Protein AF-A0A9X3PTH2-F1 (afdb_monomer_lite)

Sequence (301 aa):
MRTPKAHHDSVPPKLWERPFHEARDLLARKTQADNRRHARMRAVFLEQLLQDKETVRLDRVYRKWALQTGLFPLVQAVARAGNTCAQLIGLADRSQLFAKPNEVKAQIIASNKSVTAEQLNRVFADIERGARQLTARIEKSANKILRKATTFVRQGLRLDWPWLAVEVADLFFATLKSDAFGIELEALIHVQDYETPAPSVTLDSRPVPGETVLQARTRVQQEYERAMQTLNRAAPPLPLGRSPRKNPERDADWVRWFYRHRIQGISTYQLAKEAGTSRQAVKYGLHQAECLLSLLAVSFK

Structure (mmCIF, N/CA/C/O backbone):
data_AF-A0A9X3PTH2-F1
#
_entry.id   AF-A0A9X3PTH2-F1
#
loop_
_atom_site.group_PDB
_atom_site.id
_atom_site.type_symbol
_atom_site.label_atom_id
_atom_site.label_alt_id
_atom_site.label_comp_id
_atom_site.label_asym_id
_atom_site.label_entity_id
_atom_site.label_seq_id
_atom_site.pdbx_PDB_ins_code
_atom_site.Cartn_x
_atom_site.Cartn_y
_atom_site.Cartn_z
_atom_site.occupancy
_atom_site.B_iso_or_equiv
_atom_site.auth_seq_id
_atom_site.auth_comp_id
_atom_site.auth_asym_id
_atom_site.auth_atom_id
_atom_site.pdbx_PDB_model_num
ATOM 1 N N . MET A 1 1 ? -42.160 16.527 -13.054 1.00 33.34 1 MET A N 1
ATOM 2 C CA . MET A 1 1 ? -41.390 15.406 -12.473 1.00 33.34 1 MET A CA 1
ATOM 3 C C . MET A 1 1 ? -40.120 15.225 -13.291 1.00 33.34 1 MET A C 1
ATOM 5 O O . MET A 1 1 ? -40.209 14.812 -14.437 1.00 33.34 1 MET A O 1
ATOM 9 N N . ARG A 1 2 ? -38.964 15.644 -12.763 1.00 26.20 2 ARG A N 1
ATOM 10 C CA . ARG A 1 2 ? -37.649 15.396 -13.375 1.00 26.20 2 ARG A CA 1
ATOM 11 C C . ARG A 1 2 ? -37.024 14.217 -12.638 1.00 26.20 2 ARG A C 1
ATOM 13 O O . ARG A 1 2 ? -36.890 14.272 -11.421 1.00 26.20 2 ARG A O 1
ATOM 20 N N . THR A 1 3 ? -36.698 13.161 -13.370 1.00 24.02 3 THR A N 1
ATOM 21 C CA . THR A 1 3 ? -35.909 12.030 -12.878 1.00 24.02 3 THR A CA 1
ATOM 22 C C . THR A 1 3 ? -34.537 12.519 -12.389 1.00 24.02 3 THR A C 1
ATOM 24 O O . THR A 1 3 ? -33.943 13.388 -13.038 1.00 24.02 3 THR A O 1
ATOM 27 N N . PRO A 1 4 ? -34.007 12.001 -11.265 1.00 27.02 4 PRO A N 1
ATOM 28 C CA . PRO A 1 4 ? -32.650 12.317 -10.842 1.00 27.02 4 PRO A CA 1
ATOM 29 C C . PRO A 1 4 ? -31.662 11.685 -11.827 1.00 27.02 4 PRO A C 1
ATOM 31 O O . PRO A 1 4 ? -31.763 10.499 -12.141 1.00 27.02 4 PRO A O 1
ATOM 34 N N . LYS A 1 5 ? -30.709 12.483 -12.320 1.00 27.48 5 LYS A N 1
ATOM 35 C CA . LYS A 1 5 ? -29.542 11.973 -13.044 1.00 27.48 5 LYS A CA 1
ATOM 36 C C . LYS A 1 5 ? -28.732 11.102 -12.088 1.00 27.48 5 LYS A C 1
ATOM 38 O O . LYS A 1 5 ? -28.388 11.557 -11.000 1.00 27.48 5 LYS A O 1
ATOM 43 N N . ALA A 1 6 ? -28.441 9.877 -12.517 1.00 27.61 6 ALA A N 1
ATOM 44 C CA . ALA A 1 6 ? -27.491 8.996 -11.860 1.00 27.61 6 ALA A CA 1
ATOM 45 C C . ALA A 1 6 ? -26.182 9.759 -11.614 1.00 27.61 6 ALA A C 1
ATOM 47 O O . ALA A 1 6 ? -25.633 10.377 -12.532 1.00 27.61 6 ALA A O 1
ATOM 48 N N . HIS A 1 7 ? -25.721 9.749 -10.365 1.00 27.94 7 HIS A N 1
ATOM 49 C CA . HIS A 1 7 ? -24.368 10.161 -10.036 1.00 27.94 7 HIS A CA 1
ATOM 50 C C . HIS A 1 7 ? -23.419 9.287 -10.853 1.00 27.94 7 HIS A C 1
ATOM 52 O O . HIS A 1 7 ? -23.493 8.064 -10.795 1.00 27.94 7 HIS A O 1
ATOM 58 N N . HIS A 1 8 ? -22.585 9.928 -11.670 1.00 28.94 8 HIS A N 1
ATOM 59 C CA . HIS A 1 8 ? -21.465 9.265 -12.310 1.00 28.94 8 HIS A CA 1
ATOM 60 C C . HIS A 1 8 ? -20.622 8.602 -11.221 1.00 28.94 8 HIS A C 1
ATOM 62 O O . HIS A 1 8 ? -20.051 9.300 -10.384 1.00 28.94 8 HIS A O 1
ATOM 68 N N . ASP A 1 9 ? -20.534 7.275 -11.274 1.00 30.41 9 ASP A N 1
ATOM 69 C CA . ASP A 1 9 ? -19.452 6.508 -10.674 1.00 30.41 9 ASP A CA 1
ATOM 70 C C . ASP A 1 9 ? -18.138 7.035 -11.264 1.00 30.41 9 ASP A C 1
ATOM 72 O O . ASP A 1 9 ? -17.712 6.657 -12.360 1.00 30.41 9 ASP A O 1
ATOM 76 N N . SER A 1 10 ? -17.522 8.002 -10.586 1.00 31.73 10 SER A N 1
ATOM 77 C CA . SER A 1 10 ? -16.177 8.440 -10.918 1.00 31.73 10 SER A CA 1
ATOM 78 C C . SER A 1 10 ? -15.243 7.282 -10.601 1.00 31.73 10 SER A C 1
ATOM 80 O O . SER A 1 10 ? -14.978 6.998 -9.433 1.00 31.73 10 SER A O 1
ATOM 82 N N . VAL A 1 11 ? -14.763 6.604 -11.646 1.00 32.81 11 VAL A N 1
ATOM 83 C CA . VAL A 1 11 ? -13.635 5.675 -11.551 1.00 32.81 11 VAL A CA 1
ATOM 84 C C . VAL A 1 11 ? -12.535 6.393 -10.761 1.00 32.81 11 VAL A C 1
ATOM 86 O O . VAL A 1 11 ? -12.164 7.503 -11.159 1.00 32.81 11 VAL A O 1
ATOM 89 N N . PRO A 1 12 ? -12.039 5.827 -9.644 1.00 38.66 12 PRO A N 1
ATOM 90 C CA . PRO A 1 12 ? -10.969 6.455 -8.887 1.00 38.66 12 PRO A CA 1
ATOM 91 C C . PRO A 1 12 ? -9.807 6.761 -9.840 1.00 38.66 12 PRO A C 1
ATOM 93 O O . PRO A 1 12 ? -9.476 5.898 -10.664 1.00 38.66 12 PRO A O 1
ATOM 96 N N . PRO A 1 13 ? -9.187 7.954 -9.769 1.00 37.94 13 PRO A N 1
ATOM 97 C CA . PRO A 1 13 ? -8.031 8.253 -10.599 1.00 37.94 13 PRO A CA 1
ATOM 98 C C . PRO A 1 13 ? -6.984 7.163 -10.395 1.00 37.94 13 PRO A C 1
ATOM 100 O O . PRO A 1 13 ? -6.759 6.686 -9.272 1.00 37.94 13 PRO A O 1
ATOM 103 N N . LYS A 1 14 ? -6.370 6.742 -11.499 1.00 43.72 14 LYS A N 1
ATOM 104 C CA . LYS A 1 14 ? -5.368 5.679 -11.473 1.00 43.72 14 LYS A CA 1
ATOM 105 C C . LYS A 1 14 ? -4.244 6.090 -10.521 1.00 43.72 14 LYS A C 1
ATOM 107 O O . LYS A 1 14 ? -3.906 7.267 -10.428 1.00 43.72 14 LYS A O 1
ATOM 112 N N . LEU A 1 15 ? -3.629 5.139 -9.816 1.00 39.41 15 LEU A N 1
ATOM 113 C CA . LEU A 1 15 ? -2.621 5.449 -8.785 1.00 39.41 15 LEU A CA 1
ATOM 114 C C . LEU A 1 15 ? -1.458 6.323 -9.297 1.00 39.41 15 LEU A C 1
ATOM 116 O O . LEU A 1 15 ? -0.876 7.078 -8.526 1.00 39.41 15 LEU A O 1
ATOM 120 N N . TRP A 1 16 ? -1.150 6.270 -10.596 1.00 42.62 16 TRP A N 1
ATOM 121 C CA . TRP A 1 16 ? -0.117 7.084 -11.250 1.00 42.62 16 TRP A CA 1
ATOM 122 C C . TRP A 1 16 ? -0.549 8.508 -11.647 1.00 42.62 16 TRP A C 1
ATOM 124 O O . TRP A 1 16 ? 0.271 9.253 -12.181 1.00 42.62 16 TRP A O 1
ATOM 134 N N . GLU A 1 17 ? -1.811 8.882 -11.427 1.00 38.25 17 GLU A N 1
ATOM 135 C CA . GLU A 1 17 ? -2.371 10.223 -11.673 1.00 38.25 17 GLU A CA 1
ATOM 136 C C . GLU A 1 17 ? -2.399 11.085 -10.395 1.00 38.25 17 GLU A C 1
ATOM 138 O O . GLU A 1 17 ? -2.766 12.258 -10.446 1.00 38.25 17 GLU A O 1
ATOM 143 N N . ARG A 1 18 ? -1.998 10.525 -9.244 1.00 41.75 18 ARG A N 1
ATOM 144 C CA . ARG A 1 18 ? -1.979 11.217 -7.947 1.00 41.75 18 ARG A CA 1
ATOM 145 C C . ARG A 1 18 ? -0.783 12.179 -7.836 1.00 41.75 18 ARG A C 1
ATOM 147 O O . ARG A 1 18 ? 0.287 11.869 -8.367 1.00 41.75 18 ARG A O 1
ATOM 154 N N . PRO A 1 19 ? -0.940 13.340 -7.165 1.00 35.22 19 PRO A N 1
ATOM 155 C CA . PRO A 1 19 ? 0.124 14.331 -7.035 1.00 35.22 19 PRO A CA 1
ATOM 156 C C . PRO A 1 19 ? 1.343 13.733 -6.324 1.00 35.22 19 PRO A C 1
ATOM 158 O O . PRO A 1 19 ? 1.249 13.187 -5.228 1.00 35.22 19 PRO A O 1
ATOM 161 N N . PHE A 1 20 ? 2.487 13.827 -6.995 1.00 42.66 20 PHE A N 1
ATOM 162 C CA . PHE A 1 20 ? 3.792 13.406 -6.505 1.00 42.66 20 PHE A CA 1
ATOM 163 C C . PHE A 1 20 ? 4.433 14.580 -5.756 1.00 42.66 20 PHE A C 1
ATOM 165 O O . PHE A 1 20 ? 4.524 15.678 -6.307 1.00 42.66 20 PHE A O 1
ATOM 172 N N . HIS A 1 21 ? 4.870 14.366 -4.515 1.00 39.50 21 HIS A N 1
ATOM 173 C CA . HIS A 1 21 ? 5.687 15.349 -3.809 1.00 39.50 21 HIS A CA 1
ATOM 174 C C . HIS A 1 21 ? 7.121 15.256 -4.344 1.00 39.50 21 HIS A C 1
ATOM 176 O O . HIS 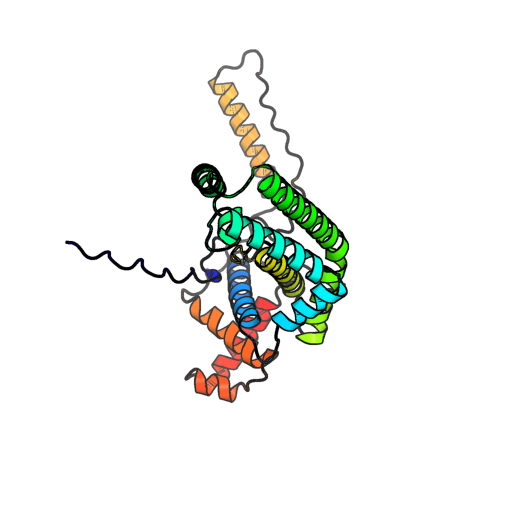A 1 21 ? 7.797 14.256 -4.161 1.00 39.50 21 HIS A O 1
ATOM 182 N N . GLU A 1 22 ? 7.566 16.292 -5.059 1.00 40.16 22 GLU A N 1
ATOM 183 C CA . GLU A 1 22 ? 8.893 16.373 -5.701 1.00 40.16 22 GLU A CA 1
ATOM 184 C C . GLU A 1 22 ? 10.045 16.661 -4.714 1.00 40.16 22 GLU A C 1
ATOM 186 O O . GLU A 1 22 ? 11.111 17.143 -5.108 1.00 40.16 22 GLU A O 1
ATOM 191 N N . ALA A 1 23 ? 9.833 16.439 -3.418 1.00 37.97 23 ALA A N 1
ATOM 192 C CA . ALA A 1 23 ? 10.526 17.154 -2.358 1.00 37.97 23 ALA A CA 1
ATOM 193 C C . ALA A 1 23 ? 11.722 16.398 -1.759 1.00 37.97 23 ALA A C 1
ATOM 195 O O . ALA A 1 23 ? 11.813 16.239 -0.554 1.00 37.97 23 ALA A O 1
ATOM 196 N N . ARG A 1 24 ? 12.746 16.163 -2.591 1.00 44.53 24 ARG A N 1
ATOM 197 C CA . ARG A 1 24 ? 14.115 15.741 -2.204 1.00 44.53 24 ARG A CA 1
ATOM 198 C C . ARG A 1 24 ? 14.272 14.260 -1.844 1.00 44.53 24 ARG A C 1
ATOM 200 O O . ARG A 1 24 ? 14.622 13.872 -0.732 1.00 44.53 24 ARG A O 1
ATOM 207 N N . ASP A 1 25 ? 14.280 13.469 -2.907 1.00 39.75 25 ASP A N 1
ATOM 208 C CA . ASP A 1 25 ? 14.683 12.072 -2.874 1.00 39.75 25 ASP A CA 1
ATOM 209 C C . ASP A 1 25 ? 16.202 11.878 -2.976 1.00 39.75 25 ASP A C 1
ATOM 211 O O . ASP A 1 25 ? 16.813 12.039 -4.040 1.00 39.75 25 ASP A O 1
ATOM 215 N N . LEU A 1 26 ? 16.812 11.360 -1.912 1.00 39.03 26 LEU A N 1
ATOM 216 C CA . LEU A 1 26 ? 17.922 10.427 -2.087 1.00 39.03 26 LEU A CA 1
ATOM 217 C C . LEU A 1 26 ? 17.360 9.176 -2.790 1.00 39.03 26 LEU A C 1
ATOM 219 O O . LEU A 1 26 ? 16.916 8.290 -2.081 1.00 39.03 26 LEU A O 1
ATOM 223 N N . LEU A 1 27 ? 17.359 9.091 -4.137 1.00 50.19 27 LEU A N 1
ATOM 224 C CA . LEU A 1 27 ? 17.168 7.853 -4.935 1.00 50.19 27 LEU A CA 1
ATOM 225 C C . LEU A 1 27 ? 17.907 7.870 -6.311 1.00 50.19 27 LEU A C 1
ATOM 227 O O . LEU A 1 27 ? 17.609 8.646 -7.214 1.00 50.19 27 LEU A O 1
ATOM 231 N N . ALA A 1 28 ? 18.852 6.925 -6.447 1.00 51.72 28 ALA A N 1
ATOM 232 C CA . ALA A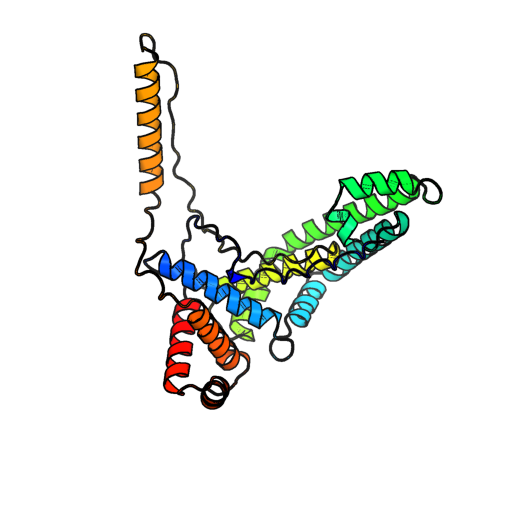 1 28 ? 19.341 6.118 -7.588 1.00 51.72 28 ALA A CA 1
ATOM 233 C C . ALA A 1 28 ? 19.800 6.656 -8.974 1.00 51.72 28 ALA A C 1
ATOM 235 O O . ALA A 1 28 ? 20.618 5.970 -9.596 1.00 51.72 28 ALA A O 1
ATOM 236 N N . ARG A 1 29 ? 19.339 7.787 -9.534 1.00 52.62 29 ARG A N 1
ATOM 237 C CA . ARG A 1 29 ? 19.856 8.283 -10.844 1.00 52.62 29 ARG A CA 1
ATOM 238 C C . ARG A 1 29 ? 20.030 9.798 -10.912 1.00 52.62 29 ARG A C 1
ATOM 240 O O . ARG A 1 29 ? 19.504 10.553 -10.111 1.00 52.62 29 ARG A O 1
ATOM 247 N N . LYS A 1 30 ? 20.802 10.239 -11.916 1.00 59.06 30 LYS A N 1
ATOM 248 C CA . LYS A 1 30 ? 21.265 11.624 -12.093 1.00 59.06 30 LYS A CA 1
ATOM 249 C C . LYS A 1 30 ? 20.160 12.633 -12.456 1.00 59.06 30 LYS A C 1
ATOM 251 O O . LYS A 1 30 ? 20.513 13.795 -12.576 1.00 59.06 30 LYS A O 1
ATOM 256 N N . THR A 1 31 ? 18.893 12.252 -12.703 1.00 64.75 31 THR A N 1
ATOM 257 C CA . THR A 1 31 ? 17.888 13.179 -13.279 1.00 64.75 31 THR A CA 1
ATOM 258 C C . THR A 1 31 ? 16.473 13.074 -12.703 1.00 64.75 31 THR A C 1
ATOM 260 O O . THR A 1 31 ? 16.021 11.988 -12.349 1.00 64.75 31 THR A O 1
ATOM 263 N N . GLN A 1 32 ? 15.732 14.191 -12.697 1.00 66.81 32 GLN A N 1
ATOM 264 C CA . GLN A 1 32 ? 14.331 14.242 -12.238 1.00 66.81 32 GLN A CA 1
ATOM 265 C C . GLN A 1 32 ? 13.393 13.357 -13.078 1.00 66.81 32 GLN A C 1
ATOM 267 O O . GLN A 1 32 ? 12.472 12.730 -12.552 1.00 66.81 32 GLN A O 1
ATOM 272 N N . ALA A 1 33 ? 13.624 13.283 -14.394 1.00 71.12 33 ALA A N 1
ATOM 273 C CA . ALA A 1 33 ? 12.824 12.463 -15.301 1.00 71.12 33 ALA A CA 1
ATOM 274 C C . ALA A 1 33 ? 12.868 10.965 -14.954 1.00 71.12 33 ALA A C 1
ATOM 276 O O . ALA A 1 33 ? 11.833 10.297 -15.030 1.00 71.12 33 ALA A O 1
ATOM 277 N N . ASP A 1 34 ? 14.033 10.445 -14.555 1.00 69.94 34 ASP A N 1
ATOM 278 C CA . ASP A 1 34 ? 14.186 9.044 -14.152 1.00 69.94 34 ASP A CA 1
ATOM 279 C C . ASP A 1 34 ? 13.441 8.758 -12.842 1.00 69.94 34 ASP A C 1
ATOM 281 O O . ASP A 1 34 ? 12.739 7.751 -12.757 1.00 69.94 34 ASP A O 1
ATOM 285 N N . ASN A 1 35 ? 13.495 9.675 -11.872 1.00 70.12 35 ASN A N 1
ATOM 286 C CA . ASN A 1 35 ? 12.785 9.532 -10.596 1.00 70.12 35 ASN A CA 1
ATOM 287 C C . ASN A 1 35 ? 11.265 9.540 -10.792 1.00 70.12 35 ASN A C 1
ATOM 289 O O . ASN A 1 35 ? 10.569 8.654 -10.298 1.00 70.12 35 ASN A O 1
ATOM 293 N N . ARG A 1 36 ? 10.742 10.458 -11.619 1.00 73.00 36 ARG A N 1
ATOM 294 C CA . ARG A 1 36 ? 9.312 10.470 -11.975 1.00 73.00 36 ARG A CA 1
ATOM 295 C C . ARG A 1 36 ? 8.883 9.180 -12.685 1.00 73.00 36 ARG A C 1
ATOM 297 O O . ARG A 1 36 ? 7.774 8.697 -12.466 1.00 73.00 36 ARG A O 1
ATOM 304 N N . ARG A 1 37 ? 9.730 8.611 -13.556 1.00 76.19 37 ARG A N 1
ATOM 305 C CA . ARG A 1 37 ? 9.446 7.316 -14.208 1.00 76.19 37 ARG A CA 1
ATOM 306 C C . ARG A 1 37 ? 9.461 6.174 -13.201 1.00 76.19 37 ARG A C 1
ATOM 308 O O . ARG A 1 37 ? 8.525 5.385 -13.197 1.00 76.19 37 ARG A O 1
ATOM 315 N N . HIS A 1 38 ? 10.462 6.126 -12.329 1.00 78.00 38 HIS A N 1
ATOM 316 C CA . HIS A 1 38 ? 10.553 5.138 -11.260 1.00 78.00 38 HIS A CA 1
ATOM 317 C C . HIS A 1 38 ? 9.311 5.153 -10.363 1.00 78.00 38 HIS A C 1
ATOM 319 O O . HIS A 1 38 ? 8.692 4.109 -10.183 1.00 78.00 38 HIS A O 1
ATOM 325 N N . ALA A 1 39 ? 8.884 6.325 -9.882 1.00 75.00 39 ALA A N 1
ATOM 326 C CA . ALA A 1 39 ? 7.691 6.467 -9.046 1.00 75.00 39 ALA A CA 1
ATOM 327 C C . ALA A 1 39 ? 6.422 5.946 -9.745 1.00 75.00 39 ALA A C 1
ATOM 329 O O . ALA A 1 39 ? 5.681 5.139 -9.181 1.00 75.00 39 ALA A O 1
ATOM 330 N N . ARG A 1 40 ? 6.202 6.316 -11.015 1.00 77.12 40 ARG A N 1
ATOM 331 C CA . ARG A 1 40 ? 5.076 5.780 -11.802 1.00 77.12 40 ARG A CA 1
ATOM 332 C C . ARG A 1 40 ? 5.159 4.268 -11.983 1.00 77.12 40 ARG A C 1
ATOM 334 O O . ARG A 1 40 ? 4.150 3.580 -11.890 1.00 77.12 40 ARG A O 1
ATOM 341 N N . MET A 1 41 ? 6.347 3.734 -12.238 1.00 84.56 41 MET A N 1
ATOM 342 C CA . MET A 1 41 ? 6.528 2.295 -12.419 1.00 84.56 41 MET A CA 1
ATOM 343 C C . MET A 1 41 ? 6.312 1.527 -11.111 1.00 84.56 41 MET A C 1
ATOM 345 O O . MET A 1 41 ? 5.696 0.463 -11.141 1.00 84.56 41 MET A O 1
ATOM 349 N N . ARG A 1 42 ? 6.732 2.082 -9.964 1.00 85.31 42 ARG A N 1
ATOM 350 C CA . ARG A 1 42 ? 6.397 1.562 -8.628 1.00 85.31 42 ARG A CA 1
ATOM 351 C C . ARG A 1 42 ? 4.889 1.493 -8.432 1.00 85.31 42 ARG A C 1
ATOM 353 O O . ARG A 1 42 ? 4.398 0.455 -8.003 1.00 85.31 42 ARG A O 1
ATOM 360 N N . ALA A 1 43 ? 4.164 2.543 -8.827 1.00 80.94 43 ALA A N 1
ATOM 361 C CA . ALA A 1 43 ? 2.704 2.580 -8.764 1.00 80.94 43 ALA A CA 1
ATOM 362 C C . ALA A 1 43 ? 2.057 1.409 -9.499 1.00 80.94 43 ALA A C 1
ATOM 364 O O . ALA A 1 43 ? 1.257 0.673 -8.927 1.00 80.94 43 ALA A O 1
ATOM 365 N N . VAL A 1 44 ? 2.452 1.211 -10.757 1.00 87.19 44 VAL A N 1
ATOM 366 C CA . VAL A 1 44 ? 1.925 0.125 -11.589 1.00 87.19 44 VAL A CA 1
ATOM 367 C C . VAL A 1 44 ? 2.313 -1.237 -11.009 1.00 87.19 44 VAL A C 1
ATOM 369 O O . VAL A 1 44 ? 1.502 -2.156 -11.007 1.00 87.19 44 VAL A O 1
ATOM 372 N N . PHE A 1 45 ? 3.527 -1.384 -10.469 1.00 91.75 45 PHE A N 1
ATOM 373 C CA . PHE A 1 45 ? 3.958 -2.640 -9.854 1.00 91.75 45 PHE A CA 1
ATOM 374 C C . PHE A 1 45 ? 3.125 -2.975 -8.608 1.00 91.75 45 PHE A C 1
ATOM 376 O O . PHE A 1 45 ? 2.681 -4.112 -8.453 1.00 91.75 45 PHE A O 1
ATOM 383 N N . LEU A 1 46 ? 2.894 -1.993 -7.732 1.00 88.19 46 LEU A N 1
ATOM 384 C CA . LEU A 1 46 ? 2.077 -2.154 -6.528 1.00 88.19 46 LEU A CA 1
ATOM 385 C C . LEU A 1 46 ? 0.617 -2.453 -6.870 1.00 88.19 46 LEU A C 1
ATOM 387 O O . LEU A 1 46 ? 0.009 -3.301 -6.223 1.00 88.19 46 LEU A O 1
ATOM 391 N N . GLU A 1 47 ? 0.072 -1.821 -7.910 1.00 87.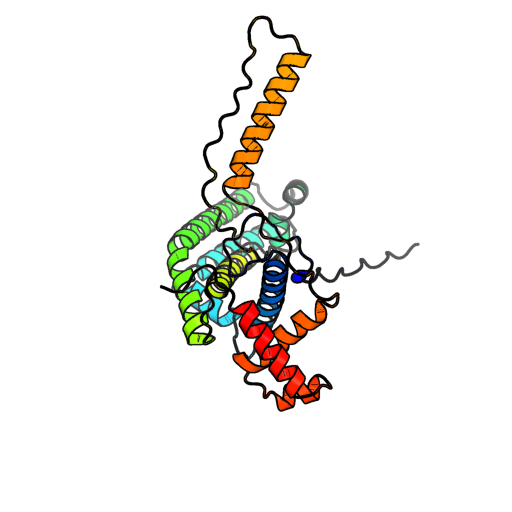81 47 GLU A N 1
ATOM 392 C CA . GLU A 1 47 ? -1.266 -2.136 -8.412 1.00 87.81 47 GLU A CA 1
ATOM 393 C C . GLU A 1 47 ? -1.373 -3.616 -8.810 1.00 87.81 47 GLU A C 1
ATOM 395 O O . GLU A 1 47 ? -2.276 -4.311 -8.341 1.00 87.81 47 GLU A O 1
ATOM 400 N N . GLN A 1 48 ? -0.421 -4.126 -9.603 1.00 91.31 48 GLN A N 1
ATOM 401 C CA . GLN A 1 48 ? -0.388 -5.547 -9.966 1.00 91.31 48 GLN A CA 1
ATOM 402 C C . GLN A 1 48 ? -0.264 -6.441 -8.725 1.00 91.31 48 GLN A C 1
ATOM 404 O O . GLN A 1 48 ? -0.989 -7.425 -8.598 1.00 91.31 48 GLN A O 1
ATOM 409 N N . LEU A 1 49 ? 0.598 -6.070 -7.773 1.00 91.44 49 LEU A N 1
ATOM 410 C CA . LEU A 1 49 ? 0.792 -6.809 -6.525 1.00 91.44 49 LEU A CA 1
ATOM 411 C C . LEU A 1 49 ? -0.482 -6.905 -5.675 1.00 91.44 49 LEU A C 1
ATOM 413 O O . LEU A 1 49 ? -0.757 -7.954 -5.095 1.00 91.44 49 LEU A O 1
ATOM 417 N N . LEU A 1 50 ? -1.255 -5.822 -5.598 1.00 86.50 50 LEU A N 1
ATOM 418 C CA . LEU A 1 50 ? -2.507 -5.753 -4.841 1.00 86.50 50 LEU A CA 1
ATOM 419 C C . LEU A 1 50 ? -3.641 -6.541 -5.514 1.00 86.50 50 LEU A C 1
ATOM 421 O O . LEU A 1 50 ? -4.491 -7.128 -4.826 1.00 86.50 50 LEU A O 1
ATOM 425 N N . GLN A 1 51 ? -3.651 -6.558 -6.847 1.00 86.56 51 GLN A N 1
ATOM 426 C CA . GLN A 1 51 ? -4.635 -7.270 -7.662 1.00 86.56 51 GLN A CA 1
ATOM 427 C C . GLN A 1 51 ? -4.331 -8.771 -7.788 1.00 86.56 51 GLN A C 1
ATOM 429 O O . GLN A 1 51 ? -5.251 -9.546 -8.041 1.00 86.56 51 GLN A O 1
ATOM 434 N N . ASP A 1 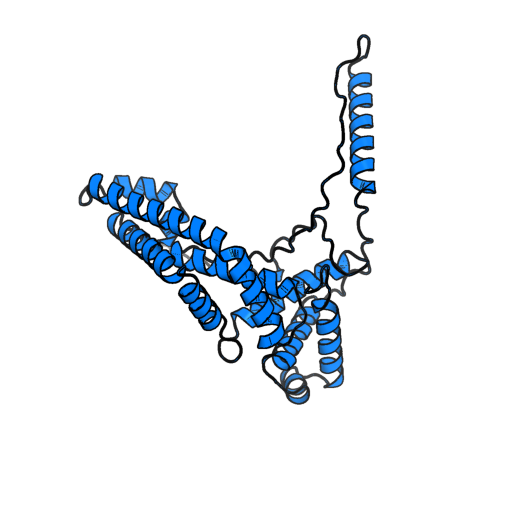52 ? -3.089 -9.211 -7.562 1.00 88.25 52 ASP A N 1
ATOM 435 C CA . ASP A 1 52 ? -2.709 -10.622 -7.671 1.00 88.25 52 ASP A CA 1
ATOM 436 C C . ASP A 1 52 ? -3.255 -11.472 -6.504 1.00 88.25 52 ASP A C 1
ATOM 438 O O . ASP A 1 52 ? -2.672 -11.577 -5.414 1.00 88.25 52 ASP A O 1
ATOM 442 N N . LYS A 1 53 ? -4.409 -12.104 -6.754 1.00 86.06 53 LYS A N 1
ATOM 443 C CA . LYS A 1 53 ? -5.108 -12.992 -5.810 1.00 86.06 53 LYS A CA 1
ATOM 444 C C . LYS A 1 53 ? -4.719 -14.467 -5.917 1.00 86.06 53 LYS A C 1
ATOM 446 O O . LYS A 1 53 ? -5.149 -15.250 -5.068 1.00 86.06 53 LYS A O 1
ATOM 451 N N . GLU A 1 54 ? -3.893 -14.833 -6.893 1.00 85.88 54 GLU A N 1
ATOM 452 C CA . GLU A 1 54 ? -3.566 -16.230 -7.194 1.00 85.88 54 GLU A CA 1
ATOM 453 C C . GLU A 1 54 ? -2.134 -16.573 -6.784 1.00 85.88 54 GLU A C 1
ATOM 455 O O . GLU A 1 54 ? -1.907 -17.511 -6.019 1.00 85.88 54 GLU A O 1
ATOM 460 N N . THR A 1 55 ? -1.170 -15.767 -7.223 1.00 86.38 55 THR A N 1
ATOM 461 C CA . THR A 1 55 ? 0.263 -16.024 -7.059 1.00 86.38 55 THR A CA 1
ATOM 462 C C . THR A 1 55 ? 0.766 -15.509 -5.719 1.00 86.38 55 THR A C 1
ATOM 464 O O . THR A 1 55 ? 1.387 -16.245 -4.953 1.00 86.38 55 THR A O 1
ATOM 467 N N . VAL A 1 56 ? 0.505 -14.232 -5.421 1.00 87.81 56 VAL A N 1
ATOM 468 C CA . VAL A 1 56 ? 1.097 -13.564 -4.252 1.00 87.81 56 VAL A CA 1
ATOM 469 C C . VAL A 1 56 ? 0.178 -13.607 -3.036 1.00 87.81 56 VAL A C 1
ATOM 471 O O . VAL A 1 56 ? 0.643 -13.884 -1.928 1.00 87.81 56 VAL A O 1
ATOM 474 N N . ARG A 1 57 ? -1.124 -13.355 -3.231 1.00 86.88 57 ARG A N 1
ATOM 475 C CA . ARG A 1 57 ? -2.143 -13.410 -2.166 1.00 86.88 57 ARG A CA 1
ATOM 476 C C . ARG A 1 57 ? -1.793 -12.532 -0.970 1.00 86.88 57 ARG A C 1
ATOM 478 O O . ARG A 1 57 ? -1.687 -12.998 0.171 1.00 86.88 57 ARG A O 1
ATOM 485 N N . LEU A 1 58 ? -1.575 -11.247 -1.244 1.00 88.75 58 LEU A N 1
ATOM 486 C CA . LEU A 1 58 ? -1.114 -10.287 -0.241 1.00 88.75 58 LEU A CA 1
ATOM 487 C C . LEU A 1 58 ? -2.064 -10.200 0.968 1.00 88.75 58 LEU A C 1
ATOM 489 O O . LEU A 1 58 ? -1.609 -10.059 2.100 1.00 88.75 58 LEU A O 1
ATOM 493 N N . ASP A 1 59 ? -3.364 -10.420 0.756 1.00 87.44 59 ASP A N 1
ATOM 494 C CA . ASP A 1 59 ? -4.384 -10.556 1.802 1.00 87.44 59 ASP A CA 1
ATOM 495 C C . ASP A 1 59 ? -4.034 -11.652 2.827 1.00 87.44 59 ASP A C 1
ATOM 497 O O . ASP A 1 59 ? -4.114 -11.439 4.041 1.00 87.44 59 ASP A O 1
ATOM 501 N N . ARG A 1 60 ? -3.569 -12.820 2.365 1.00 91.69 60 ARG A N 1
ATOM 502 C CA . ARG A 1 60 ? -3.155 -13.927 3.241 1.00 91.69 60 ARG A CA 1
ATOM 503 C C . ARG A 1 60 ? -1.866 -13.606 3.979 1.00 91.69 60 ARG A C 1
ATOM 505 O O . ARG A 1 60 ? -1.741 -13.940 5.161 1.00 91.69 60 ARG A O 1
ATOM 512 N N . VAL A 1 61 ? -0.917 -12.967 3.296 1.00 94.06 61 VAL A N 1
ATOM 513 C CA . VAL A 1 61 ? 0.354 -12.527 3.888 1.00 94.06 61 VAL A CA 1
ATOM 514 C C . VAL A 1 61 ? 0.080 -11.550 5.032 1.00 94.06 61 VAL A C 1
ATOM 516 O O . VAL A 1 61 ? 0.526 -11.776 6.160 1.00 94.06 61 VAL A O 1
ATOM 519 N N . TYR A 1 62 ? -0.734 -10.529 4.775 1.00 94.69 62 TYR A N 1
ATOM 520 C CA . TYR A 1 62 ? -1.122 -9.522 5.755 1.00 94.69 62 TYR A CA 1
ATOM 521 C C . TYR A 1 62 ? -1.907 -10.123 6.910 1.00 94.69 62 TYR A C 1
ATOM 523 O O . TYR A 1 62 ? -1.550 -9.902 8.068 1.00 94.69 62 TYR A O 1
ATOM 531 N N . ARG A 1 63 ? -2.895 -10.979 6.638 1.00 93.31 63 ARG A N 1
ATOM 532 C CA . ARG A 1 63 ? -3.641 -11.664 7.699 1.00 93.31 63 ARG A CA 1
ATOM 533 C C . ARG A 1 63 ? -2.720 -12.477 8.610 1.00 93.31 63 ARG A C 1
ATOM 535 O O . ARG A 1 63 ? -2.830 -12.392 9.833 1.00 93.31 63 ARG A O 1
ATOM 542 N N . LYS A 1 64 ? -1.766 -13.220 8.039 1.00 95.50 64 LYS A N 1
ATOM 543 C CA . LYS A 1 64 ? -0.765 -13.975 8.810 1.00 95.50 64 LYS A CA 1
ATOM 544 C C . LYS A 1 64 ? 0.080 -13.052 9.686 1.00 95.50 64 LYS A C 1
ATOM 546 O O . LYS A 1 64 ? 0.314 -13.365 10.853 1.00 95.50 64 LYS A O 1
ATOM 551 N N . TRP A 1 65 ? 0.544 -11.925 9.151 1.00 96.69 65 TRP A N 1
ATOM 552 C CA . TRP A 1 65 ? 1.338 -10.964 9.919 1.00 96.69 65 TRP A CA 1
ATOM 553 C C . TRP A 1 65 ? 0.534 -10.343 11.055 1.00 96.69 65 TRP A C 1
ATOM 555 O O . TRP A 1 65 ? 1.017 -10.342 12.185 1.00 96.69 65 TRP A O 1
ATOM 565 N N . ALA A 1 66 ? -0.694 -9.902 10.778 1.00 95.44 66 ALA A N 1
ATOM 566 C CA . ALA A 1 66 ? -1.592 -9.298 11.755 1.00 95.44 66 ALA A CA 1
ATOM 567 C C . ALA A 1 66 ? -1.929 -10.252 12.911 1.00 95.44 66 ALA A C 1
ATOM 569 O O . ALA A 1 66 ? -1.982 -9.827 14.065 1.00 95.44 66 ALA A O 1
ATOM 570 N N . LEU A 1 67 ? -2.111 -11.547 12.628 1.00 95.06 67 LEU A N 1
ATOM 571 C CA . LEU A 1 67 ? -2.305 -12.572 13.658 1.00 95.06 67 LEU A CA 1
ATOM 572 C C . LEU A 1 67 ? -1.047 -12.743 14.523 1.00 95.06 67 LEU A C 1
ATOM 574 O O . LEU A 1 67 ? -1.122 -12.693 15.747 1.00 95.06 67 LEU A O 1
ATOM 578 N N . GLN A 1 68 ? 0.129 -12.866 13.904 1.00 94.75 68 GLN A N 1
ATOM 579 C CA . GLN A 1 68 ? 1.406 -13.060 14.611 1.00 94.75 68 GLN A CA 1
ATOM 580 C C . GLN A 1 68 ? 1.876 -11.842 15.418 1.00 94.75 68 GLN A C 1
ATOM 582 O O . GLN A 1 68 ? 2.756 -11.958 16.280 1.00 94.75 68 GLN A O 1
ATOM 587 N N . THR A 1 69 ? 1.371 -10.653 15.103 1.00 93.81 69 THR A N 1
ATOM 588 C CA . THR A 1 69 ? 1.606 -9.438 15.886 1.00 93.81 69 THR A CA 1
ATOM 589 C C . THR A 1 69 ? 0.469 -9.150 16.856 1.00 93.81 69 THR A C 1
ATOM 591 O O . THR A 1 69 ? 0.618 -8.255 17.679 1.00 93.81 69 THR A O 1
ATOM 594 N N . GLY A 1 70 ? -0.636 -9.896 16.837 1.00 94.25 70 GLY A N 1
ATOM 595 C CA . GLY A 1 70 ? -1.811 -9.593 17.657 1.00 94.25 70 GLY A CA 1
ATOM 596 C C . GLY A 1 70 ? -2.522 -8.295 17.252 1.00 94.25 70 GLY A C 1
ATOM 597 O O . GLY A 1 70 ? -3.328 -7.784 18.019 1.00 94.25 70 GLY A O 1
ATOM 598 N N . LEU A 1 71 ? -2.236 -7.754 16.062 1.00 95.06 71 LEU A N 1
ATOM 599 C CA . LEU A 1 71 ? -2.940 -6.593 15.509 1.00 95.06 71 LEU A CA 1
ATOM 600 C C . LEU A 1 71 ? -4.351 -6.967 15.046 1.00 95.06 71 LEU A C 1
ATOM 602 O O . LEU A 1 71 ? -5.277 -6.184 15.215 1.00 95.06 71 LEU A O 1
ATOM 606 N N . PHE A 1 72 ? -4.530 -8.182 14.523 1.00 94.94 72 PHE A N 1
ATOM 607 C CA . PHE A 1 72 ? -5.821 -8.652 14.016 1.00 94.94 72 PHE A CA 1
ATOM 608 C C . PHE A 1 72 ? -6.974 -8.566 15.040 1.00 94.94 72 PHE A C 1
ATOM 610 O O . PHE A 1 72 ? -7.988 -7.945 14.723 1.00 94.94 72 PHE A O 1
ATOM 617 N N . PRO A 1 73 ? -6.861 -9.110 16.273 1.00 94.75 73 PRO A N 1
ATOM 618 C CA . PRO A 1 73 ? -7.941 -8.997 17.256 1.00 94.75 73 PRO A CA 1
ATOM 619 C C . PRO A 1 73 ? -8.236 -7.547 17.672 1.00 94.75 73 PRO A C 1
ATOM 621 O O . PRO A 1 73 ? -9.393 -7.226 17.934 1.00 94.75 73 PRO A O 1
ATOM 624 N N . LEU A 1 74 ? -7.228 -6.664 17.693 1.00 95.06 74 LEU A N 1
ATOM 625 C CA . LEU A 1 74 ? -7.411 -5.240 18.006 1.00 95.06 74 LEU A CA 1
ATOM 626 C C . LEU A 1 74 ? -8.180 -4.519 16.896 1.00 95.06 74 LEU A C 1
ATOM 628 O O . LEU A 1 74 ? -9.132 -3.799 17.182 1.00 95.06 74 LEU A O 1
ATOM 632 N N . VAL A 1 75 ? -7.826 -4.774 15.633 1.00 95.06 75 VAL A N 1
ATOM 633 C CA . VAL A 1 75 ? -8.567 -4.267 14.468 1.00 95.06 75 VAL A CA 1
ATOM 634 C C . VAL A 1 75 ? -10.024 -4.720 14.517 1.00 95.06 75 VAL A C 1
ATOM 636 O O . VAL A 1 75 ? -10.924 -3.897 14.384 1.00 95.06 75 VAL A O 1
ATOM 639 N N . GLN A 1 76 ? -10.280 -6.004 14.789 1.00 94.94 76 GLN A N 1
ATOM 640 C CA . GLN A 1 76 ? -11.647 -6.514 14.916 1.00 94.94 76 GLN A CA 1
ATOM 641 C C . GLN A 1 76 ? -12.413 -5.887 16.087 1.00 94.94 76 GLN A C 1
ATOM 643 O O . GLN A 1 76 ? -13.615 -5.663 15.973 1.00 94.94 76 GLN A O 1
ATOM 648 N N . ALA A 1 77 ? -11.751 -5.615 17.214 1.00 93.75 77 ALA A N 1
ATOM 649 C CA . ALA A 1 77 ? -12.380 -4.950 18.352 1.00 93.75 77 ALA A CA 1
ATOM 650 C C . ALA A 1 77 ? -12.815 -3.520 17.998 1.00 93.75 77 ALA A C 1
ATOM 652 O O . ALA A 1 77 ? -13.972 -3.174 18.232 1.00 93.75 77 ALA A O 1
ATOM 653 N N . VAL A 1 78 ? -11.933 -2.740 17.362 1.00 94.19 78 VAL A N 1
ATOM 654 C CA . VAL A 1 78 ? -12.246 -1.380 16.892 1.00 94.19 78 VAL A CA 1
ATOM 655 C C . VAL A 1 78 ? -13.363 -1.406 15.851 1.00 94.19 78 VAL A C 1
ATOM 657 O O . VAL A 1 78 ? -14.340 -0.677 15.992 1.00 94.19 78 VAL A O 1
ATOM 660 N N . ALA A 1 79 ? -13.273 -2.291 14.855 1.00 94.12 79 ALA A N 1
ATOM 661 C CA . ALA A 1 79 ? -14.282 -2.408 13.807 1.00 94.12 79 ALA A CA 1
ATOM 662 C C . ALA A 1 79 ? -15.664 -2.776 14.367 1.00 94.12 79 ALA A C 1
ATOM 664 O O . ALA A 1 79 ? -16.668 -2.204 13.951 1.00 94.12 79 ALA A O 1
ATOM 665 N N . ARG A 1 80 ? -15.728 -3.699 15.339 1.00 94.44 80 ARG A N 1
ATOM 666 C CA . ARG A 1 80 ? -16.983 -4.055 16.018 1.00 94.44 80 ARG A CA 1
ATOM 667 C C . ARG A 1 80 ? -17.562 -2.873 16.785 1.00 94.44 80 ARG A C 1
ATOM 669 O O . ARG A 1 80 ? -18.732 -2.574 16.589 1.00 94.44 80 ARG A O 1
ATOM 676 N N . ALA A 1 81 ? -16.756 -2.186 17.595 1.00 92.62 81 ALA A N 1
ATOM 677 C CA . ALA A 1 81 ? -17.214 -1.017 18.343 1.00 92.62 81 ALA A CA 1
ATOM 678 C C . ALA A 1 81 ? -17.701 0.104 17.403 1.00 92.62 81 ALA A C 1
ATOM 680 O O . ALA A 1 81 ? -18.760 0.685 17.629 1.00 92.62 81 ALA A O 1
ATOM 681 N N . GLY A 1 82 ? -16.986 0.338 16.297 1.00 91.69 82 GLY A N 1
ATOM 682 C CA . GLY A 1 82 ? -17.401 1.257 15.237 1.00 91.69 82 GLY A CA 1
ATOM 683 C C . GLY A 1 82 ? -18.727 0.854 14.589 1.00 91.69 82 GLY A C 1
ATOM 684 O O . GLY A 1 82 ? -19.619 1.684 14.466 1.00 91.69 82 GLY A O 1
ATOM 685 N N . ASN A 1 83 ? -18.908 -0.418 14.227 1.00 91.94 83 ASN A N 1
ATOM 686 C CA . ASN A 1 83 ? -20.172 -0.892 13.655 1.00 91.94 83 ASN A CA 1
ATOM 687 C C . ASN A 1 83 ? -21.338 -0.746 14.648 1.00 91.94 83 ASN A C 1
ATOM 689 O O . ASN A 1 83 ? -22.410 -0.298 14.253 1.00 91.94 83 ASN A O 1
ATOM 693 N N . THR A 1 84 ? -21.127 -1.063 15.930 1.00 90.94 84 THR A N 1
ATOM 694 C CA . THR A 1 84 ? -22.132 -0.848 16.982 1.00 90.94 84 THR A CA 1
ATOM 695 C C . THR A 1 84 ? -22.500 0.629 17.093 1.00 90.94 84 THR A C 1
ATOM 697 O O . THR A 1 84 ? -23.678 0.962 17.169 1.00 90.94 84 THR A O 1
ATOM 700 N N . CYS A 1 85 ? -21.510 1.528 17.062 1.00 88.38 85 CYS A N 1
ATOM 701 C CA . CYS A 1 85 ? -21.757 2.967 17.088 1.00 88.38 85 CYS A CA 1
ATOM 702 C C . CYS A 1 85 ? -22.596 3.400 15.884 1.00 88.38 85 CYS A C 1
ATOM 704 O O . CYS A 1 85 ? -23.642 4.008 16.077 1.00 88.38 85 CYS A O 1
ATOM 706 N N . ALA A 1 86 ? -22.190 3.016 14.670 1.00 88.06 86 ALA A N 1
ATOM 707 C CA . ALA A 1 86 ? -22.901 3.341 13.436 1.00 88.06 86 ALA A CA 1
ATOM 708 C C . ALA A 1 86 ? -24.369 2.894 13.489 1.00 88.06 86 ALA A C 1
ATOM 710 O O . ALA A 1 86 ? -25.255 3.685 13.180 1.00 88.06 86 ALA A O 1
ATOM 711 N N . GLN A 1 87 ? -24.629 1.672 13.965 1.00 88.44 87 GLN A N 1
ATOM 712 C CA . GLN A 1 87 ? -25.986 1.149 14.141 1.00 88.44 87 GLN A CA 1
ATOM 713 C C . GLN A 1 87 ? -26.808 1.964 15.145 1.00 88.44 87 GLN A C 1
ATOM 715 O O . GLN A 1 87 ? -27.960 2.284 14.861 1.00 88.44 87 GLN A O 1
ATOM 720 N N . LEU A 1 88 ? -26.227 2.331 16.293 1.00 86.12 88 LEU A N 1
ATOM 721 C CA . LEU A 1 88 ? -26.920 3.121 17.319 1.00 86.12 88 LEU A CA 1
ATOM 722 C C . LEU A 1 88 ? -27.367 4.490 16.796 1.00 86.12 88 LEU A C 1
ATOM 724 O O . LEU A 1 88 ? -28.434 4.968 17.163 1.00 86.12 88 LEU A O 1
ATOM 728 N N . ILE A 1 89 ? -26.569 5.120 15.938 1.00 84.69 89 ILE A N 1
ATOM 729 C CA . ILE A 1 89 ? -26.862 6.466 15.427 1.00 84.69 89 ILE A CA 1
ATOM 730 C C . ILE A 1 89 ? -27.455 6.459 14.011 1.00 84.69 89 ILE A C 1
ATOM 732 O O . ILE A 1 89 ? -27.546 7.508 13.379 1.00 84.69 89 ILE A O 1
ATOM 736 N N . GLY A 1 90 ? -27.850 5.288 13.499 1.00 84.19 90 GLY A N 1
ATOM 737 C CA . GLY A 1 90 ? -28.534 5.152 12.211 1.00 84.19 90 GLY A CA 1
ATOM 738 C C . GLY A 1 90 ? -27.673 5.458 10.980 1.00 84.19 90 GLY A C 1
ATOM 739 O O . GLY A 1 90 ? -28.206 5.915 9.969 1.00 84.19 90 GLY A O 1
ATOM 740 N N . LEU A 1 91 ? -26.358 5.237 11.053 1.00 85.44 91 LEU A N 1
ATOM 741 C CA . LEU A 1 91 ? -25.466 5.275 9.890 1.00 85.44 91 LEU A CA 1
ATOM 742 C C . LEU A 1 91 ? -25.473 3.936 9.146 1.00 85.44 91 LEU A C 1
ATOM 744 O O . LEU A 1 91 ? -25.733 2.886 9.734 1.00 85.44 91 LEU A O 1
ATOM 748 N N . ALA A 1 92 ? -25.133 3.974 7.855 1.00 84.31 92 ALA A N 1
ATOM 749 C CA . ALA A 1 92 ? -25.064 2.766 7.030 1.00 84.31 92 ALA A CA 1
ATOM 750 C C . ALA A 1 92 ? -23.964 1.807 7.514 1.00 84.31 92 ALA A C 1
ATOM 752 O O . ALA A 1 92 ? -24.181 0.600 7.617 1.00 84.31 92 ALA A O 1
ATOM 753 N N . ASP A 1 93 ? -22.792 2.352 7.846 1.00 86.12 93 ASP A N 1
ATOM 754 C CA . ASP A 1 93 ? -21.661 1.603 8.379 1.00 86.12 93 ASP A CA 1
ATOM 755 C C . ASP A 1 93 ? -20.645 2.533 9.071 1.00 86.12 93 ASP A C 1
ATOM 757 O O . ASP A 1 93 ? -20.787 3.760 9.096 1.00 86.12 93 ASP A O 1
ATOM 761 N N . ARG A 1 94 ? -19.603 1.935 9.663 1.00 88.69 94 ARG A N 1
ATOM 762 C CA . ARG A 1 94 ? -18.589 2.660 10.441 1.00 88.69 94 ARG A CA 1
ATOM 763 C C . ARG A 1 94 ? -17.733 3.642 9.633 1.00 88.69 94 ARG A C 1
ATOM 765 O O . ARG A 1 94 ? -17.170 4.538 10.246 1.00 88.69 94 ARG A O 1
ATOM 772 N N . SER A 1 95 ? -17.635 3.522 8.308 1.00 85.44 95 SER A N 1
ATOM 773 C CA . SER A 1 95 ? -16.865 4.450 7.462 1.00 85.44 95 SER A CA 1
ATOM 774 C C . SER A 1 95 ? -17.354 5.893 7.614 1.00 85.44 95 SER A C 1
ATOM 776 O O . SER A 1 95 ? -16.557 6.828 7.718 1.00 85.44 95 SER A O 1
ATOM 778 N N . GLN A 1 96 ? -18.672 6.071 7.736 1.00 82.56 96 GLN A N 1
ATOM 779 C CA . GLN A 1 96 ? -19.317 7.375 7.873 1.00 82.56 96 GLN A CA 1
ATOM 780 C C . GLN A 1 96 ? -18.999 8.048 9.216 1.00 82.56 96 GLN A C 1
ATOM 782 O O . GLN A 1 96 ? -18.954 9.277 9.279 1.00 82.56 96 GLN A O 1
ATOM 787 N N . LEU A 1 97 ? -18.699 7.264 10.263 1.00 80.19 97 LEU A N 1
ATOM 788 C CA . LEU A 1 97 ? -18.314 7.797 11.577 1.00 80.19 97 LEU A CA 1
ATOM 789 C C . LEU A 1 97 ? -17.044 8.643 11.499 1.00 80.19 97 LEU A C 1
ATOM 791 O O . LEU A 1 97 ? -16.952 9.692 12.133 1.00 80.19 97 LEU A O 1
ATOM 795 N N . PHE A 1 98 ? -16.060 8.171 10.736 1.00 74.44 98 PHE A N 1
ATOM 796 C CA . PHE A 1 98 ? -14.731 8.775 10.688 1.00 74.44 98 PHE A CA 1
ATOM 797 C C . PHE A 1 98 ? -14.566 9.725 9.502 1.00 74.44 98 PHE A C 1
ATOM 799 O O . PHE A 1 98 ? -13.797 10.678 9.594 1.00 74.44 98 PHE A O 1
ATOM 806 N N . ALA A 1 99 ? -15.305 9.503 8.412 1.00 72.06 99 ALA A N 1
ATOM 807 C CA . ALA A 1 99 ? -15.241 10.350 7.227 1.00 72.06 99 ALA A CA 1
ATOM 808 C C . ALA A 1 99 ? -15.940 11.706 7.419 1.00 72.06 99 ALA A C 1
ATOM 810 O O . ALA A 1 99 ? -15.536 12.693 6.806 1.00 72.06 99 ALA A O 1
ATOM 811 N N . LYS A 1 100 ? -16.997 11.776 8.247 1.00 71.19 100 LYS A N 1
ATOM 812 C CA . LYS A 1 100 ? -17.866 12.962 8.319 1.00 71.19 100 LYS A CA 1
ATOM 813 C C . LYS A 1 100 ? -18.271 13.356 9.748 1.00 71.19 100 LYS A C 1
ATOM 815 O O . LYS A 1 100 ? -19.448 13.282 10.108 1.00 71.19 100 LYS A O 1
ATOM 820 N N . PRO A 1 101 ? -17.334 13.878 10.562 1.00 69.06 101 PRO A N 1
ATOM 821 C CA . PRO A 1 101 ? -17.572 14.157 11.984 1.00 69.06 101 PRO A CA 1
ATOM 822 C C . PRO A 1 101 ? -18.747 15.110 12.268 1.00 69.06 101 PRO A C 1
ATOM 824 O O . PRO A 1 101 ? -19.382 15.026 13.318 1.00 69.06 101 PRO A O 1
ATOM 827 N N . ASN A 1 102 ? -19.048 16.025 11.342 1.00 71.75 102 ASN A N 1
ATOM 828 C CA . ASN A 1 102 ? -20.141 16.989 11.493 1.00 71.75 102 ASN A CA 1
ATOM 829 C C . ASN A 1 102 ? -21.522 16.378 11.202 1.00 71.75 102 ASN A C 1
ATOM 831 O O . ASN A 1 102 ? -22.484 16.718 11.888 1.00 71.75 102 ASN A O 1
ATOM 835 N N . GLU A 1 103 ? -21.621 15.453 10.240 1.00 71.12 103 GLU A N 1
ATOM 836 C CA . GLU A 1 103 ? -22.873 14.737 9.939 1.00 71.12 103 GLU A CA 1
ATOM 837 C C . GLU A 1 103 ? -23.239 13.794 11.094 1.00 71.12 103 GLU A C 1
ATOM 839 O O . GLU A 1 103 ? -24.385 13.777 11.536 1.00 71.12 103 GLU A O 1
ATOM 844 N N . VAL A 1 104 ? -22.238 13.132 11.688 1.00 73.62 104 VAL A N 1
ATOM 845 C CA . VAL A 1 104 ? -22.398 12.305 12.897 1.00 73.62 104 VAL A CA 1
ATOM 846 C C . VAL A 1 104 ? -23.051 13.092 14.037 1.00 73.62 104 VAL A C 1
ATOM 848 O O . VAL A 1 104 ? -23.997 12.611 14.657 1.00 73.62 104 VAL A O 1
ATOM 851 N N . LYS A 1 105 ? -22.591 14.323 14.304 1.00 74.12 105 LYS A N 1
ATOM 852 C CA . LYS A 1 105 ? -23.171 15.179 15.355 1.00 74.12 105 LYS A CA 1
ATOM 853 C C . LYS A 1 105 ? -24.644 15.491 15.095 1.00 74.12 105 LYS A C 1
ATOM 855 O O . LYS A 1 105 ? -25.454 15.380 16.012 1.00 74.12 105 LYS A O 1
ATOM 860 N N . ALA A 1 106 ? -24.996 15.851 13.862 1.00 72.31 106 ALA A N 1
ATOM 861 C CA . ALA A 1 106 ? -26.382 16.127 13.487 1.00 72.31 106 ALA A CA 1
ATOM 862 C C . ALA A 1 106 ? -27.272 14.880 13.636 1.00 72.31 106 ALA A C 1
ATOM 864 O O . ALA A 1 106 ? -28.404 14.972 14.110 1.00 72.31 106 ALA A O 1
ATOM 865 N N . GLN A 1 107 ? -26.742 13.704 13.298 1.00 74.88 107 GLN A N 1
ATOM 866 C CA . GLN A 1 107 ? -27.481 12.446 13.349 1.00 74.88 107 GLN A CA 1
ATOM 867 C C . GLN A 1 107 ? -27.667 11.917 14.774 1.00 74.88 107 GLN A C 1
ATOM 869 O O . GLN A 1 107 ? -28.731 11.391 15.096 1.00 74.88 107 GLN A O 1
ATOM 874 N N . ILE A 1 108 ? -26.699 12.150 15.666 1.00 74.06 108 ILE A N 1
ATOM 875 C CA . ILE A 1 108 ? -26.856 11.919 17.110 1.00 74.06 108 ILE A CA 1
ATOM 876 C C . ILE A 1 108 ? -27.995 12.783 17.667 1.00 74.06 108 ILE A C 1
ATOM 878 O O . ILE A 1 108 ? -28.862 12.269 18.370 1.00 74.06 108 ILE A O 1
ATOM 882 N N . ILE A 1 109 ? -28.040 14.074 17.309 1.00 70.56 109 ILE A N 1
ATOM 883 C CA . ILE A 1 109 ? -29.102 14.999 17.743 1.00 70.56 109 ILE A CA 1
ATOM 884 C C . ILE A 1 109 ? -30.479 14.542 17.228 1.00 70.56 109 ILE A C 1
ATOM 886 O O . ILE A 1 109 ? -31.471 14.649 17.949 1.00 70.56 109 ILE A O 1
ATOM 890 N N . ALA A 1 110 ? -30.544 13.999 16.008 1.00 69.00 110 ALA A N 1
ATOM 891 C CA . ALA A 1 110 ? -31.776 13.486 15.405 1.00 69.00 110 ALA A CA 1
ATOM 892 C C . ALA A 1 110 ? -32.231 12.126 15.977 1.00 69.00 110 ALA A C 1
ATOM 894 O O . ALA A 1 110 ? -33.430 11.862 16.052 1.00 69.00 110 ALA A O 1
ATOM 895 N N . SER A 1 111 ? -31.298 11.279 16.430 1.00 66.69 111 SER A N 1
ATOM 896 C CA . SER A 1 111 ? -31.558 9.920 16.948 1.00 66.69 111 SER A CA 1
ATOM 897 C C . SER A 1 111 ? -32.142 9.884 18.373 1.00 66.69 111 SER A C 1
ATOM 899 O O . SER A 1 111 ? -32.378 8.803 18.917 1.00 66.69 111 SER A O 1
ATOM 901 N N . ASN A 1 112 ? -32.419 11.056 18.960 1.00 59.50 112 ASN A N 1
ATOM 902 C CA . ASN A 1 112 ? -32.810 11.348 20.352 1.00 59.50 112 ASN A CA 1
ATOM 903 C C . ASN A 1 112 ? -34.057 10.621 20.923 1.00 59.50 112 ASN A C 1
ATOM 905 O O . ASN A 1 112 ? -34.568 11.018 21.967 1.00 59.50 112 ASN A O 1
ATOM 909 N N . LYS A 1 113 ? -34.585 9.573 20.276 1.00 56.22 113 LYS A N 1
ATOM 910 C CA . LYS A 1 113 ? -35.763 8.820 20.744 1.00 56.22 113 LYS A CA 1
ATOM 911 C C . LYS A 1 113 ? -35.496 7.377 21.197 1.00 56.22 113 LYS A C 1
ATOM 913 O O . LYS A 1 113 ? -36.409 6.786 21.760 1.00 56.22 113 LYS A O 1
ATOM 918 N N . SER A 1 114 ? -34.304 6.798 20.995 1.00 63.06 114 SER A N 1
ATOM 919 C CA . SER A 1 114 ? -34.058 5.381 21.367 1.00 63.06 114 SER A CA 1
ATOM 920 C C . SER A 1 114 ? -32.682 5.039 21.951 1.00 63.06 114 SER A C 1
ATOM 922 O O . SER A 1 114 ? -32.537 3.963 22.529 1.00 63.06 114 SER A O 1
ATOM 924 N N . VAL A 1 115 ? -31.692 5.932 21.862 1.00 71.06 115 VAL A N 1
ATOM 925 C CA . VAL A 1 115 ? -30.334 5.681 22.370 1.00 71.06 115 VAL A CA 1
ATOM 926 C C . VAL A 1 115 ? -30.002 6.656 23.489 1.00 71.06 115 VAL A C 1
ATOM 928 O O . VAL A 1 115 ? -30.136 7.868 23.326 1.00 71.06 115 VAL A O 1
ATOM 931 N N . THR A 1 116 ? -29.562 6.137 24.635 1.00 78.94 116 THR A N 1
ATOM 932 C CA . THR A 1 116 ? -29.175 6.981 25.769 1.00 78.94 116 THR A CA 1
ATOM 933 C C . THR A 1 116 ? -27.773 7.558 25.569 1.00 78.94 116 THR A C 1
ATOM 935 O O . THR A 1 116 ? -26.890 6.925 24.983 1.00 78.94 116 THR A O 1
ATOM 938 N N . ALA A 1 117 ? -27.527 8.751 26.118 1.00 78.25 117 ALA A N 1
ATOM 939 C CA . ALA A 1 117 ? -26.187 9.344 26.140 1.00 78.25 117 ALA A CA 1
ATOM 940 C C . ALA A 1 117 ? -25.152 8.402 26.786 1.00 78.25 117 ALA A C 1
ATOM 942 O O . ALA A 1 117 ? -24.003 8.340 26.359 1.00 78.25 117 ALA A O 1
ATOM 943 N N . GLU A 1 118 ? -25.572 7.611 27.776 1.00 83.56 118 GLU A N 1
ATOM 944 C CA . GLU A 1 118 ? -24.725 6.614 28.426 1.00 83.56 118 GLU A CA 1
ATOM 945 C C . GLU A 1 118 ? -24.313 5.476 27.477 1.00 83.56 118 GLU A C 1
ATOM 947 O O . GLU A 1 118 ? -23.143 5.092 27.455 1.00 83.56 118 GLU A O 1
ATOM 952 N N . GLN A 1 119 ? -25.238 4.963 26.658 1.00 83.25 119 GLN A N 1
ATOM 953 C CA . GLN A 1 119 ? -24.930 3.942 25.651 1.00 83.25 119 GLN A CA 1
ATOM 954 C C . GLN A 1 119 ? -23.917 4.457 24.623 1.00 83.25 119 GLN A C 1
ATOM 956 O O . GLN A 1 119 ? -22.942 3.764 24.331 1.00 83.25 119 GLN A O 1
ATOM 961 N N . LEU A 1 120 ? -24.097 5.685 24.124 1.00 82.75 120 LEU A N 1
ATOM 962 C CA . LEU A 1 120 ? -23.148 6.302 23.191 1.00 82.75 120 LEU A CA 1
ATOM 963 C C . LEU A 1 120 ? -21.777 6.514 23.830 1.00 82.75 120 LEU A C 1
ATOM 965 O O . LEU A 1 120 ? -20.769 6.122 23.245 1.00 82.75 120 LEU A O 1
ATOM 969 N N . ASN A 1 121 ? -21.729 7.064 25.046 1.00 85.38 121 ASN A N 1
ATOM 970 C CA . ASN A 1 121 ? -20.474 7.305 25.759 1.00 85.38 121 ASN A CA 1
ATOM 971 C C . ASN A 1 121 ? -19.681 6.013 25.985 1.00 85.38 121 ASN A C 1
ATOM 973 O O . ASN A 1 121 ? -18.462 6.007 25.813 1.00 85.38 121 ASN A O 1
ATOM 977 N N . ARG A 1 122 ? -20.355 4.905 26.320 1.00 88.81 122 ARG A N 1
ATOM 978 C CA . ARG A 1 122 ? -19.705 3.593 26.471 1.00 88.81 122 ARG A CA 1
ATOM 979 C C . ARG A 1 122 ? -19.069 3.125 25.162 1.00 88.81 122 ARG A C 1
ATOM 981 O O . ARG A 1 122 ? -17.898 2.753 25.157 1.00 88.81 122 ARG A O 1
ATOM 988 N N . VAL A 1 123 ? -19.805 3.191 24.051 1.00 88.44 123 VAL A N 1
ATOM 989 C CA . VAL A 1 123 ? -19.291 2.739 22.749 1.00 88.44 123 VAL A CA 1
ATOM 990 C C . VAL A 1 123 ? -18.161 3.640 22.245 1.00 88.44 123 VAL A C 1
ATOM 992 O O . VAL A 1 123 ? -17.152 3.125 21.764 1.00 88.44 123 VAL A O 1
ATOM 995 N N . PHE A 1 124 ? -18.259 4.963 22.407 1.00 86.56 124 PHE A N 1
ATOM 996 C CA . PHE A 1 124 ? -17.156 5.874 22.080 1.00 86.56 124 PHE A CA 1
ATOM 997 C C . PHE A 1 124 ? -15.909 5.584 22.920 1.00 86.56 124 PHE A C 1
ATOM 999 O O . PHE A 1 124 ? -14.814 5.480 22.368 1.00 86.56 124 PHE A O 1
ATOM 1006 N N . ALA A 1 125 ? -16.067 5.360 24.228 1.00 89.56 125 ALA A N 1
ATOM 1007 C CA . ALA A 1 125 ? -14.953 4.996 25.098 1.00 89.56 125 ALA A CA 1
ATOM 1008 C C . ALA A 1 125 ? -14.293 3.670 24.678 1.00 89.56 125 ALA A C 1
ATOM 1010 O O . ALA A 1 125 ? -13.071 3.529 24.785 1.00 89.56 125 ALA A O 1
ATOM 1011 N N . ASP A 1 126 ? -15.067 2.701 24.183 1.00 91.25 126 ASP A N 1
ATOM 1012 C CA . ASP A 1 126 ? -14.540 1.440 23.655 1.00 91.25 126 ASP A CA 1
ATOM 1013 C C . ASP A 1 126 ? -13.798 1.631 22.321 1.00 91.25 126 ASP A C 1
ATOM 1015 O O . ASP A 1 126 ? -12.712 1.066 22.151 1.00 91.25 126 ASP A O 1
ATOM 1019 N N . ILE A 1 127 ? -14.308 2.476 21.412 1.00 89.88 127 ILE A N 1
ATOM 1020 C CA . ILE A 1 127 ? -13.607 2.862 20.173 1.00 89.88 127 ILE A CA 1
ATOM 1021 C C . ILE A 1 127 ? -12.271 3.529 20.508 1.00 89.88 127 ILE A C 1
ATOM 1023 O O . ILE A 1 127 ? -11.232 3.111 19.999 1.00 89.88 127 ILE A O 1
ATOM 1027 N N . GLU A 1 128 ? -12.263 4.529 21.391 1.00 89.81 128 GLU A N 1
ATOM 1028 C CA . GLU A 1 128 ? -11.047 5.251 21.778 1.00 89.81 128 GLU A CA 1
ATOM 1029 C C . GLU A 1 128 ? -10.024 4.349 22.472 1.00 89.81 128 GLU A C 1
ATOM 1031 O O . GLU A 1 128 ? -8.817 4.457 22.233 1.00 89.81 128 GLU A O 1
ATOM 1036 N N . ARG A 1 129 ? -10.484 3.458 23.359 1.00 93.06 129 ARG A N 1
ATOM 1037 C CA . ARG A 1 129 ? -9.612 2.492 24.035 1.00 93.06 129 ARG A CA 1
ATOM 1038 C C . ARG A 1 129 ? -9.002 1.529 23.023 1.00 93.06 129 ARG A C 1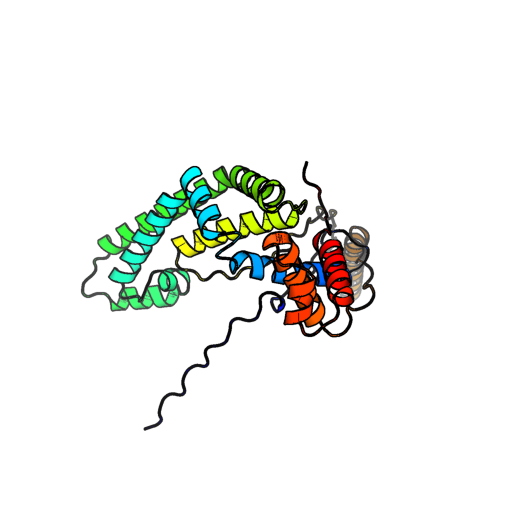
ATOM 1040 O O . ARG A 1 129 ? -7.788 1.325 23.042 1.00 93.06 129 ARG A O 1
ATOM 1047 N N . GLY A 1 130 ? -9.818 0.987 22.120 1.00 91.81 130 GLY A N 1
ATOM 1048 C CA . GLY A 1 130 ? -9.369 0.097 21.054 1.00 91.81 130 GLY A CA 1
ATOM 1049 C C . GLY A 1 130 ? -8.386 0.780 20.101 1.00 91.81 130 GLY A C 1
ATOM 1050 O O . GLY A 1 130 ? -7.336 0.215 19.805 1.00 91.81 130 GLY A O 1
ATOM 1051 N N . ALA A 1 131 ? -8.669 2.016 19.682 1.00 88.31 131 ALA A N 1
ATOM 1052 C CA . ALA A 1 131 ? -7.800 2.796 18.804 1.00 88.31 131 ALA A CA 1
ATOM 1053 C C . ALA A 1 131 ? -6.441 3.080 19.460 1.00 88.31 131 ALA A C 1
ATOM 1055 O O . ALA A 1 131 ? -5.404 2.859 18.838 1.00 88.31 131 ALA A O 1
ATOM 1056 N N . ARG A 1 132 ? -6.419 3.471 20.743 1.00 90.94 132 ARG A N 1
ATOM 1057 C CA . ARG A 1 132 ? -5.169 3.663 21.501 1.00 90.94 132 ARG A CA 1
ATOM 1058 C C . ARG A 1 132 ? -4.350 2.379 21.601 1.00 90.94 132 ARG A C 1
ATOM 1060 O O . ARG A 1 132 ? -3.141 2.399 21.374 1.00 90.94 132 ARG A O 1
ATOM 1067 N N . GLN A 1 133 ? -4.997 1.255 21.909 1.00 94.38 133 GLN A N 1
ATOM 1068 C CA . GLN A 1 133 ? -4.329 -0.048 21.969 1.00 94.38 133 GLN A CA 1
ATOM 1069 C C . GLN A 1 133 ? -3.779 -0.472 20.602 1.00 94.38 133 GLN A C 1
ATOM 1071 O O . GLN A 1 133 ? -2.656 -0.976 20.525 1.00 94.38 133 GLN A O 1
ATOM 1076 N N . LEU A 1 134 ? -4.541 -0.244 19.529 1.00 91.50 134 LEU A N 1
ATOM 1077 C CA . LEU A 1 134 ? -4.127 -0.529 18.159 1.00 91.50 134 LEU A CA 1
ATOM 1078 C C . LEU A 1 134 ? -2.903 0.306 17.767 1.00 91.50 134 LEU A C 1
ATOM 1080 O O . LEU A 1 134 ? -1.905 -0.273 17.342 1.00 91.50 134 LEU A O 1
ATOM 1084 N N . THR A 1 135 ? -2.935 1.624 17.973 1.00 88.81 135 THR A N 1
ATOM 1085 C CA . THR A 1 135 ? -1.812 2.529 17.673 1.00 88.81 135 THR A CA 1
ATOM 1086 C C . THR A 1 135 ? -0.554 2.132 18.439 1.00 88.81 135 THR A C 1
ATOM 1088 O O . THR A 1 135 ? 0.483 1.876 17.826 1.00 88.81 135 THR A O 1
ATOM 1091 N N . ALA A 1 136 ? -0.655 1.936 19.757 1.00 90.06 136 ALA A N 1
ATOM 1092 C CA . ALA A 1 136 ? 0.482 1.507 20.571 1.00 90.06 136 ALA A CA 1
ATOM 1093 C C . ALA A 1 136 ? 1.044 0.147 20.117 1.00 90.06 136 ALA A C 1
ATOM 1095 O O . ALA A 1 136 ? 2.248 -0.118 20.205 1.00 90.06 136 ALA A O 1
ATOM 1096 N N . ARG A 1 137 ? 0.185 -0.759 19.628 1.00 93.31 137 ARG A N 1
ATOM 1097 C CA . ARG A 1 137 ? 0.629 -2.057 19.113 1.00 93.31 137 ARG A CA 1
ATOM 1098 C C . ARG A 1 137 ? 1.275 -1.953 17.735 1.00 93.31 137 ARG A C 1
ATOM 1100 O O . ARG A 1 137 ? 2.218 -2.708 17.482 1.00 93.31 137 ARG A O 1
ATOM 1107 N N . ILE A 1 138 ? 0.796 -1.057 16.875 1.00 88.19 138 ILE A N 1
ATOM 1108 C CA . ILE A 1 138 ? 1.400 -0.744 15.574 1.00 88.19 138 ILE A CA 1
ATOM 1109 C C . ILE A 1 138 ? 2.826 -0.242 15.788 1.00 88.19 138 ILE A C 1
ATOM 1111 O O . ILE A 1 138 ? 3.751 -0.845 15.247 1.00 88.19 138 ILE A O 1
ATOM 1115 N N . GLU A 1 139 ? 3.018 0.752 16.656 1.00 84.62 139 GLU A N 1
ATOM 1116 C CA . GLU A 1 139 ? 4.335 1.316 16.978 1.00 84.62 139 GLU A CA 1
ATOM 1117 C C . GLU A 1 139 ? 5.309 0.234 17.461 1.00 84.62 139 GLU A C 1
ATOM 1119 O O . GLU A 1 139 ? 6.397 0.061 16.910 1.00 84.62 139 GLU A O 1
ATOM 1124 N N . LYS A 1 140 ? 4.877 -0.601 18.415 1.00 88.44 140 LYS A N 1
ATOM 1125 C CA . LYS A 1 140 ? 5.681 -1.730 18.920 1.00 88.44 140 LYS A CA 1
ATOM 1126 C C . LYS A 1 140 ? 5.972 -2.800 17.862 1.00 88.44 140 LYS A C 1
ATOM 1128 O O . LYS A 1 140 ? 6.907 -3.584 18.023 1.00 88.44 140 LYS A O 1
ATOM 1133 N N . SER A 1 141 ? 5.162 -2.882 16.808 1.00 89.44 141 SER A N 1
ATOM 1134 C CA . SER A 1 141 ? 5.283 -3.898 15.759 1.00 89.44 141 SER A CA 1
ATOM 1135 C C . SER A 1 141 ? 5.986 -3.392 14.499 1.00 89.44 141 SER A C 1
ATOM 1137 O O . SER A 1 141 ? 6.360 -4.231 13.681 1.00 89.44 141 SER A O 1
ATOM 1139 N N . ALA A 1 142 ? 6.207 -2.081 14.343 1.00 82.50 142 ALA A N 1
ATOM 1140 C CA . ALA A 1 142 ? 6.722 -1.451 13.123 1.00 82.50 142 ALA A CA 1
ATOM 1141 C C . ALA A 1 142 ? 7.985 -2.140 12.585 1.00 82.50 142 ALA A C 1
ATOM 1143 O O . ALA A 1 142 ? 7.978 -2.695 11.487 1.00 82.50 142 ALA A O 1
ATOM 1144 N N . ASN A 1 143 ? 9.023 -2.256 13.418 1.00 81.06 143 ASN A N 1
ATOM 1145 C CA . ASN A 1 143 ? 10.277 -2.921 13.045 1.00 81.06 143 ASN A CA 1
ATOM 1146 C C . ASN A 1 143 ? 10.092 -4.404 12.686 1.00 81.06 143 ASN A C 1
ATOM 1148 O O . ASN A 1 143 ? 10.753 -4.928 11.789 1.00 81.06 143 ASN A O 1
ATOM 1152 N N . LYS A 1 144 ? 9.186 -5.108 13.376 1.00 90.81 144 LYS A N 1
ATOM 1153 C CA . LYS A 1 144 ? 8.894 -6.521 13.098 1.00 90.81 144 LYS A CA 1
ATOM 1154 C C . LYS A 1 144 ? 8.171 -6.681 11.759 1.00 90.81 144 LYS A C 1
ATOM 1156 O O . LYS A 1 144 ? 8.458 -7.638 11.042 1.00 90.81 144 LYS A O 1
ATOM 1161 N N . ILE A 1 145 ? 7.254 -5.774 11.427 1.00 89.88 145 ILE A N 1
ATOM 1162 C CA . ILE A 1 145 ? 6.552 -5.755 10.139 1.00 89.88 145 ILE A CA 1
ATOM 1163 C C . ILE A 1 145 ? 7.517 -5.406 9.012 1.00 89.88 145 ILE A C 1
ATOM 1165 O O . ILE A 1 145 ? 7.553 -6.141 8.031 1.00 89.88 145 ILE A O 1
ATOM 1169 N N . LEU A 1 146 ? 8.372 -4.395 9.180 1.00 83.81 146 LEU A N 1
ATOM 1170 C CA . LEU A 1 146 ? 9.366 -4.044 8.167 1.00 83.81 146 LEU A CA 1
ATOM 1171 C C . LEU A 1 146 ? 10.303 -5.222 7.864 1.00 83.81 146 LEU A C 1
ATOM 1173 O O . LEU A 1 146 ? 10.492 -5.579 6.707 1.00 83.81 146 LEU A O 1
ATOM 1177 N N . ARG A 1 147 ? 10.805 -5.929 8.888 1.00 86.69 147 ARG A N 1
ATOM 1178 C CA . ARG A 1 147 ? 11.605 -7.157 8.686 1.00 86.69 147 ARG A CA 1
ATOM 1179 C C . ARG A 1 147 ? 10.836 -8.247 7.935 1.00 86.69 147 ARG A C 1
ATOM 1181 O O . ARG A 1 147 ? 11.415 -8.945 7.101 1.00 86.69 147 ARG A O 1
ATOM 1188 N N . LYS A 1 148 ? 9.541 -8.415 8.224 1.00 94.50 148 LYS A N 1
ATOM 1189 C CA . LYS A 1 148 ? 8.675 -9.368 7.512 1.00 94.50 148 LYS A CA 1
ATOM 1190 C C . LYS A 1 148 ? 8.476 -8.968 6.054 1.00 94.50 148 LYS A C 1
ATOM 1192 O O . LYS A 1 148 ? 8.569 -9.843 5.200 1.00 94.50 148 LYS A O 1
ATOM 1197 N N . ALA A 1 149 ? 8.270 -7.684 5.776 1.00 89.75 149 ALA A N 1
ATOM 1198 C CA . ALA A 1 149 ? 8.155 -7.157 4.424 1.00 89.75 149 ALA A CA 1
ATOM 1199 C C . ALA A 1 149 ? 9.462 -7.331 3.642 1.00 89.75 149 ALA A C 1
ATOM 1201 O O . ALA A 1 149 ? 9.437 -7.889 2.550 1.00 89.75 149 ALA A O 1
ATOM 1202 N N . THR A 1 150 ? 10.612 -7.011 4.242 1.00 85.94 150 THR A N 1
ATOM 1203 C CA . THR A 1 150 ? 11.938 -7.287 3.666 1.00 85.94 150 THR A CA 1
ATOM 1204 C C . THR A 1 150 ? 12.118 -8.764 3.333 1.00 85.94 150 THR A C 1
ATOM 1206 O O . THR A 1 150 ? 12.522 -9.109 2.226 1.00 85.94 150 THR A O 1
ATOM 1209 N N . THR A 1 151 ? 11.777 -9.654 4.268 1.00 93.69 151 THR A N 1
ATOM 1210 C CA . THR A 1 151 ? 11.871 -11.107 4.055 1.00 93.69 151 THR A CA 1
ATOM 1211 C C . THR A 1 151 ? 10.954 -11.553 2.918 1.00 93.69 151 THR A C 1
ATOM 1213 O O . THR A 1 151 ? 11.363 -12.321 2.054 1.00 93.69 151 THR A O 1
ATOM 1216 N N . PHE A 1 152 ? 9.721 -11.052 2.883 1.00 95.44 152 PHE A N 1
ATOM 1217 C CA . PHE A 1 152 ? 8.754 -11.370 1.840 1.00 95.44 152 PHE A CA 1
ATOM 1218 C C . PHE A 1 152 ? 9.199 -10.880 0.458 1.00 95.44 152 PHE A C 1
ATOM 1220 O O . PHE A 1 152 ? 9.146 -11.649 -0.495 1.00 95.44 152 PHE A O 1
ATOM 1227 N N . VAL A 1 153 ? 9.706 -9.655 0.343 1.00 91.38 153 VAL A N 1
ATOM 1228 C CA . VAL A 1 153 ? 10.210 -9.114 -0.926 1.00 91.38 153 VAL A CA 1
ATOM 1229 C C . VAL A 1 153 ? 11.449 -9.882 -1.392 1.00 91.38 153 VAL A C 1
ATOM 1231 O O . VAL A 1 153 ? 11.490 -10.372 -2.521 1.00 91.38 153 VAL A O 1
ATOM 1234 N N . ARG A 1 154 ? 12.428 -10.078 -0.503 1.00 89.62 154 ARG A N 1
ATOM 1235 C CA . ARG A 1 154 ? 13.705 -10.710 -0.855 1.00 89.62 154 ARG A CA 1
ATOM 1236 C C . ARG A 1 154 ? 13.592 -12.208 -1.101 1.00 89.62 154 ARG A C 1
ATOM 1238 O O . ARG A 1 154 ? 14.155 -12.717 -2.059 1.00 89.62 154 ARG A O 1
ATOM 1245 N N . GLN A 1 155 ? 12.887 -12.931 -0.238 1.00 93.38 155 GLN A N 1
ATOM 1246 C CA . GLN A 1 155 ? 12.818 -14.395 -0.300 1.00 93.38 155 GLN A CA 1
ATOM 1247 C C . GLN A 1 155 ? 11.545 -14.884 -0.994 1.00 93.38 155 GLN A C 1
ATOM 1249 O O . GLN A 1 155 ? 11.597 -15.859 -1.739 1.00 93.38 155 GLN A O 1
ATOM 1254 N N . GLY A 1 156 ? 10.415 -14.208 -0.768 1.00 92.19 156 GLY A N 1
ATOM 1255 C CA . GLY A 1 156 ? 9.129 -14.560 -1.374 1.00 92.19 156 GLY A CA 1
ATOM 1256 C C . GLY A 1 156 ? 9.041 -14.133 -2.837 1.00 92.19 156 GLY A C 1
ATOM 1257 O O . GLY A 1 156 ? 8.798 -14.970 -3.699 1.00 92.19 156 GLY A O 1
ATOM 1258 N N . LEU A 1 157 ? 9.293 -12.853 -3.127 1.00 92.94 157 LEU A N 1
ATOM 1259 C CA . LEU A 1 157 ? 9.247 -12.320 -4.496 1.00 92.94 157 LEU A CA 1
ATOM 1260 C C . LEU A 1 157 ? 10.580 -12.454 -5.248 1.00 92.94 157 LEU A C 1
ATOM 1262 O O . LEU A 1 157 ? 10.610 -12.279 -6.464 1.00 92.94 157 LEU A O 1
ATOM 1266 N N . ARG A 1 158 ? 11.678 -12.782 -4.549 1.00 92.62 158 ARG A N 1
ATOM 1267 C CA . ARG A 1 158 ? 13.039 -12.869 -5.119 1.00 92.62 158 ARG A CA 1
ATOM 1268 C C . ARG A 1 158 ? 13.481 -11.562 -5.787 1.00 92.62 158 ARG A C 1
ATOM 1270 O O . ARG A 1 158 ? 14.021 -11.572 -6.899 1.00 92.62 158 ARG A O 1
ATOM 1277 N N . LEU A 1 159 ? 13.214 -10.451 -5.100 1.00 89.25 159 LEU A N 1
ATOM 1278 C CA . LEU A 1 159 ? 13.566 -9.094 -5.511 1.00 89.25 159 LEU A CA 1
ATOM 1279 C C . LEU A 1 159 ? 14.445 -8.430 -4.450 1.00 89.25 159 LEU A C 1
ATOM 1281 O O . LEU A 1 159 ? 14.109 -8.426 -3.268 1.00 89.25 159 LEU A O 1
ATOM 1285 N N . ASP A 1 160 ? 15.521 -7.781 -4.877 1.00 83.12 160 ASP A N 1
ATOM 1286 C CA . ASP A 1 160 ? 16.410 -7.023 -3.992 1.00 83.12 160 ASP A CA 1
ATOM 1287 C C . ASP A 1 160 ? 16.013 -5.540 -3.948 1.00 83.12 160 ASP A C 1
ATOM 1289 O O . ASP A 1 160 ? 16.838 -4.649 -4.135 1.00 83.12 160 ASP A O 1
ATOM 1293 N N . TRP A 1 161 ? 14.717 -5.266 -3.752 1.00 81.69 161 TRP A N 1
ATOM 1294 C CA . TRP A 1 161 ? 14.146 -3.916 -3.819 1.00 81.69 161 TRP A CA 1
ATOM 1295 C C . TRP A 1 161 ? 13.677 -3.401 -2.448 1.00 81.69 161 TRP A C 1
ATOM 1297 O O . TRP A 1 161 ? 12.516 -3.589 -2.083 1.00 81.69 161 TRP A O 1
ATOM 1307 N N . PRO A 1 162 ? 14.547 -2.714 -1.682 1.00 74.50 162 PRO A N 1
ATOM 1308 C CA . PRO A 1 162 ? 14.201 -2.083 -0.408 1.00 74.50 162 PRO A CA 1
ATOM 1309 C C . PRO A 1 162 ? 12.978 -1.176 -0.429 1.00 74.50 162 PRO A C 1
ATOM 1311 O O . PRO A 1 162 ? 12.168 -1.254 0.492 1.00 74.50 162 PRO A O 1
ATOM 1314 N N . TRP A 1 163 ? 12.790 -0.381 -1.487 1.00 79.44 163 TRP A N 1
ATOM 1315 C CA . TRP A 1 163 ? 11.605 0.473 -1.609 1.00 79.44 163 TRP A CA 1
ATOM 1316 C C . TRP A 1 163 ? 10.312 -0.352 -1.555 1.00 79.44 163 TRP A C 1
ATOM 1318 O O . TRP A 1 163 ? 9.353 0.049 -0.908 1.00 79.44 163 TRP A O 1
ATOM 1328 N N . LEU A 1 164 ? 10.299 -1.545 -2.161 1.00 84.81 164 LEU A N 1
ATOM 1329 C CA . LEU A 1 164 ? 9.115 -2.398 -2.192 1.00 84.81 164 LEU A CA 1
ATOM 1330 C C . LEU A 1 164 ? 8.818 -2.976 -0.807 1.00 84.81 164 LEU A C 1
ATOM 1332 O O . LEU A 1 164 ? 7.659 -3.175 -0.464 1.00 84.81 164 LEU A O 1
ATOM 1336 N N . ALA A 1 165 ? 9.843 -3.229 0.011 1.00 83.38 165 ALA A N 1
ATOM 1337 C CA . ALA A 1 165 ? 9.642 -3.691 1.382 1.00 83.38 165 ALA A CA 1
ATOM 1338 C C . ALA A 1 165 ? 8.992 -2.611 2.258 1.00 83.38 165 ALA A C 1
ATOM 1340 O O . ALA A 1 165 ? 8.116 -2.935 3.058 1.00 83.38 165 ALA A O 1
ATOM 1341 N N . VAL A 1 166 ? 9.392 -1.349 2.084 1.00 80.88 166 VAL A N 1
ATOM 1342 C CA . VAL A 1 166 ? 8.771 -0.206 2.770 1.00 80.88 166 VAL A CA 1
ATOM 1343 C C . VAL A 1 166 ? 7.312 -0.066 2.336 1.00 80.88 166 VAL A C 1
ATOM 1345 O O . VAL A 1 166 ? 6.424 -0.152 3.176 1.00 80.88 166 VAL A O 1
ATOM 1348 N N . GLU A 1 167 ? 7.051 -0.020 1.029 1.00 84.12 167 GLU A N 1
ATOM 1349 C CA . GLU A 1 167 ? 5.690 0.098 0.483 1.00 84.12 167 GLU A CA 1
ATOM 1350 C C . GLU A 1 167 ? 4.777 -1.054 0.922 1.00 84.12 167 GLU A C 1
ATOM 1352 O O . GLU A 1 167 ? 3.630 -0.849 1.308 1.00 84.12 167 GLU A O 1
ATOM 1357 N N . VAL A 1 168 ? 5.280 -2.293 0.929 1.00 89.00 168 VAL A N 1
ATOM 1358 C CA . VAL A 1 168 ? 4.515 -3.454 1.407 1.00 89.00 168 VAL A CA 1
ATOM 1359 C C . VAL A 1 168 ? 4.210 -3.351 2.906 1.00 89.00 168 VAL A C 1
ATOM 1361 O O . VAL A 1 168 ? 3.155 -3.825 3.336 1.00 89.00 168 VAL A O 1
ATOM 1364 N N . ALA A 1 169 ? 5.101 -2.766 3.711 1.00 86.19 169 ALA A N 1
ATOM 1365 C CA . ALA A 1 169 ? 4.848 -2.524 5.130 1.00 86.19 169 ALA A CA 1
ATOM 1366 C C . ALA A 1 169 ? 3.824 -1.396 5.339 1.00 86.19 169 ALA A C 1
ATOM 1368 O O . ALA A 1 169 ? 2.908 -1.551 6.149 1.00 86.19 169 ALA A O 1
ATOM 1369 N N . ASP A 1 170 ? 3.923 -0.310 4.579 1.00 83.81 170 ASP A N 1
ATOM 1370 C CA . ASP A 1 170 ? 2.990 0.815 4.657 1.00 83.81 170 ASP A CA 1
ATOM 1371 C C . ASP A 1 170 ? 1.585 0.408 4.212 1.00 83.81 170 ASP A C 1
ATOM 1373 O O . ASP A 1 170 ? 0.615 0.638 4.939 1.00 83.81 170 ASP A O 1
ATOM 1377 N N . LEU A 1 171 ? 1.470 -0.317 3.095 1.00 86.50 171 LEU A N 1
ATOM 1378 C CA . LEU A 1 171 ? 0.210 -0.895 2.624 1.00 86.50 171 LEU A CA 1
ATOM 1379 C C . LEU A 1 171 ? -0.406 -1.855 3.649 1.00 86.50 171 LEU A C 1
ATOM 1381 O O . LEU A 1 171 ? -1.628 -1.871 3.817 1.00 86.50 171 LEU A O 1
ATOM 1385 N N . PHE A 1 172 ? 0.410 -2.618 4.383 1.00 91.00 172 PHE A N 1
ATOM 1386 C CA . PHE A 1 172 ? -0.081 -3.453 5.480 1.00 91.00 172 PHE A CA 1
ATOM 1387 C C . PHE A 1 172 ? -0.741 -2.602 6.572 1.00 91.00 172 PHE A C 1
ATOM 1389 O O . PHE A 1 172 ? -1.872 -2.883 6.970 1.00 91.00 172 PHE A O 1
ATOM 1396 N N . PHE A 1 173 ? -0.074 -1.546 7.045 1.00 87.31 173 PHE A N 1
ATOM 1397 C CA . PHE A 1 173 ? -0.636 -0.674 8.081 1.00 87.31 173 PHE A CA 1
ATOM 1398 C C . PHE A 1 173 ? -1.857 0.100 7.598 1.00 87.31 173 PHE A C 1
ATOM 1400 O O . PHE A 1 173 ? -2.820 0.257 8.350 1.00 87.31 173 PHE A O 1
ATOM 1407 N N . ALA A 1 174 ? -1.841 0.549 6.349 1.00 84.69 174 ALA A N 1
ATOM 1408 C CA . ALA A 1 174 ? -2.972 1.212 5.734 1.00 84.69 174 ALA A CA 1
ATOM 1409 C C . ALA A 1 174 ? -4.181 0.257 5.651 1.00 84.69 174 ALA A C 1
ATOM 1411 O O . ALA A 1 174 ? -5.291 0.647 6.007 1.00 84.69 174 ALA A O 1
ATOM 1412 N N . THR A 1 175 ? -3.963 -1.017 5.295 1.00 87.31 175 THR A N 1
ATOM 1413 C CA . THR A 1 175 ? -5.015 -2.052 5.285 1.00 87.31 175 THR A CA 1
ATOM 1414 C C . THR A 1 175 ? -5.600 -2.270 6.677 1.00 87.31 175 THR A C 1
ATOM 1416 O O . THR A 1 175 ? -6.815 -2.291 6.829 1.00 87.31 175 THR A O 1
ATOM 1419 N N . LEU A 1 176 ? -4.767 -2.335 7.722 1.00 90.25 176 LEU A N 1
ATOM 1420 C CA . LEU A 1 176 ? -5.266 -2.453 9.098 1.00 90.25 176 LEU A CA 1
ATOM 1421 C C . LEU A 1 176 ? -6.135 -1.261 9.516 1.00 90.25 176 LEU A C 1
ATOM 1423 O O . LEU A 1 176 ? -7.135 -1.450 10.206 1.00 90.25 176 LEU A O 1
ATOM 1427 N N . LYS A 1 177 ? -5.753 -0.038 9.124 1.00 85.44 177 LYS A N 1
ATOM 1428 C CA . LYS A 1 177 ? -6.546 1.172 9.391 1.00 85.44 177 LYS A CA 1
ATOM 1429 C C . LYS A 1 177 ? -7.875 1.126 8.638 1.00 85.44 177 LYS A C 1
ATOM 1431 O O . LYS A 1 177 ? -8.911 1.402 9.236 1.00 85.44 177 LYS A O 1
ATOM 1436 N N . SER A 1 178 ? -7.851 0.733 7.368 1.00 86.62 178 SER A N 1
ATOM 1437 C CA . SER A 1 178 ? -9.058 0.563 6.557 1.00 86.62 178 SER A CA 1
ATOM 1438 C C . SER A 1 178 ? -10.008 -0.464 7.172 1.00 86.62 178 SER A C 1
ATOM 1440 O O . SER A 1 178 ? -11.170 -0.157 7.423 1.00 86.62 178 SER A O 1
ATOM 1442 N N . ASP A 1 179 ? -9.498 -1.632 7.563 1.00 89.88 179 ASP A N 1
ATOM 1443 C CA . ASP A 1 179 ? -10.293 -2.666 8.226 1.00 89.88 179 ASP A CA 1
ATOM 1444 C C . ASP A 1 179 ? -10.877 -2.171 9.559 1.00 89.88 179 ASP A C 1
ATOM 1446 O O . ASP A 1 179 ? -12.052 -2.409 9.852 1.00 89.88 179 ASP A O 1
ATOM 1450 N N . ALA A 1 180 ? -10.091 -1.448 10.363 1.00 90.06 180 ALA A N 1
ATOM 1451 C CA . ALA A 1 180 ? -10.523 -0.949 11.668 1.00 90.06 180 ALA A CA 1
ATOM 1452 C C . ALA A 1 180 ? -11.613 0.127 11.547 1.00 90.06 180 ALA A C 1
ATOM 1454 O O . ALA A 1 180 ? -12.631 0.052 12.234 1.00 90.06 180 ALA A O 1
ATOM 1455 N N . PHE A 1 181 ? -11.425 1.100 10.657 1.00 86.25 181 PHE A N 1
ATOM 1456 C CA . PHE A 1 181 ? -12.236 2.320 10.606 1.00 86.25 181 PHE A CA 1
ATOM 1457 C C . PHE A 1 181 ? -13.223 2.365 9.432 1.00 86.25 181 PHE A C 1
ATOM 1459 O O . PHE A 1 181 ? -14.067 3.248 9.382 1.00 86.25 181 PHE A O 1
ATOM 1466 N N . GLY A 1 182 ? -13.154 1.422 8.492 1.00 82.19 182 GLY A N 1
ATOM 1467 C CA . GLY A 1 182 ? -13.959 1.444 7.267 1.00 82.19 182 GLY A CA 1
ATOM 1468 C C . GLY A 1 182 ? -13.552 2.548 6.285 1.00 82.19 182 GLY A C 1
ATOM 1469 O O . GLY A 1 182 ? -14.301 2.844 5.367 1.00 82.19 182 GLY A O 1
ATOM 1470 N N . ILE A 1 183 ? -12.396 3.186 6.482 1.00 77.06 183 ILE A N 1
ATOM 1471 C CA . ILE A 1 183 ? -11.915 4.261 5.608 1.00 77.06 183 ILE A CA 1
ATOM 1472 C C . ILE A 1 183 ? -11.330 3.628 4.346 1.00 77.06 183 ILE A C 1
ATOM 1474 O O . ILE A 1 183 ? -10.500 2.719 4.445 1.00 77.06 183 ILE A O 1
ATOM 1478 N N . GLU A 1 184 ? -11.743 4.097 3.170 1.00 66.69 184 GLU A N 1
ATOM 1479 C CA . GLU A 1 184 ? -11.157 3.638 1.914 1.00 66.69 184 GLU A CA 1
ATOM 1480 C C . GLU A 1 184 ? -9.662 3.956 1.852 1.00 66.69 184 GLU A C 1
ATOM 1482 O O . GLU A 1 184 ? -9.189 5.024 2.243 1.00 66.69 184 GLU A O 1
ATOM 1487 N N . LEU A 1 185 ? -8.903 2.984 1.355 1.00 59.38 185 LEU A N 1
ATOM 1488 C CA . LEU A 1 185 ? -7.477 3.118 1.128 1.00 59.38 185 LEU A CA 1
ATOM 1489 C C . LEU A 1 185 ? -7.213 4.096 -0.015 1.00 59.38 185 LEU A C 1
ATOM 1491 O O . LEU A 1 185 ? -7.150 3.712 -1.185 1.00 59.38 185 LEU A O 1
ATOM 1495 N N . GLU A 1 186 ? -6.912 5.344 0.317 1.00 52.78 186 GLU A N 1
ATOM 1496 C CA . GLU A 1 186 ? -6.072 6.137 -0.563 1.00 52.78 186 GLU A CA 1
ATOM 1497 C C . GLU A 1 186 ? -4.639 5.615 -0.431 1.00 52.78 186 GLU A C 1
ATOM 1499 O O . GLU A 1 186 ? -3.882 6.032 0.438 1.00 52.78 186 GLU A O 1
ATOM 1504 N N . ALA A 1 187 ? -4.261 4.651 -1.280 1.00 45.06 187 ALA A N 1
ATOM 1505 C CA . ALA A 1 187 ? -2.863 4.249 -1.406 1.00 45.06 187 ALA A CA 1
ATOM 1506 C C . ALA A 1 187 ? -2.037 5.456 -1.880 1.00 45.06 187 ALA A C 1
ATOM 1508 O O . ALA A 1 187 ? -1.997 5.795 -3.066 1.00 45.06 187 ALA A O 1
ATOM 1509 N N . LEU A 1 188 ? -1.444 6.166 -0.931 1.00 45.88 188 LEU A N 1
ATOM 1510 C CA . LEU A 1 188 ? -0.463 7.192 -1.206 1.00 45.88 188 LEU A CA 1
ATOM 1511 C C . LEU A 1 188 ? 0.852 6.463 -1.439 1.00 45.88 188 LEU A C 1
ATOM 1513 O O . LEU A 1 188 ? 1.414 5.863 -0.526 1.00 45.88 188 LEU A O 1
ATOM 1517 N N . ILE A 1 189 ? 1.305 6.469 -2.688 1.00 45.12 189 ILE A N 1
ATOM 1518 C CA . ILE A 1 189 ? 2.656 6.030 -3.019 1.00 45.12 189 ILE A CA 1
ATOM 1519 C C . ILE A 1 189 ? 3.556 7.152 -2.544 1.00 45.12 189 ILE A C 1
ATOM 1521 O O . ILE A 1 189 ? 3.792 8.134 -3.250 1.00 45.12 189 ILE A O 1
ATOM 1525 N N . HIS A 1 190 ? 3.977 7.035 -1.295 1.00 41.44 190 HIS A N 1
ATOM 1526 C CA . HIS A 1 190 ? 4.951 7.933 -0.729 1.00 41.44 190 HIS A CA 1
ATOM 1527 C C . HIS A 1 190 ? 6.314 7.456 -1.205 1.00 41.44 190 HIS A C 1
ATOM 1529 O O . HIS A 1 190 ? 6.857 6.450 -0.744 1.00 41.44 190 HIS A O 1
ATOM 1535 N N . VAL A 1 191 ? 6.903 8.199 -2.137 1.00 38.81 191 VAL A N 1
ATOM 1536 C CA . VAL A 1 191 ? 8.357 8.203 -2.166 1.00 38.81 191 VAL A CA 1
ATOM 1537 C C . VAL A 1 191 ? 8.758 8.989 -0.927 1.00 38.81 191 VAL A C 1
ATOM 1539 O O . VAL A 1 191 ? 8.467 10.173 -0.810 1.00 38.81 191 VAL A O 1
ATOM 1542 N N . GLN A 1 192 ? 9.215 8.257 0.087 1.00 35.75 192 GLN A N 1
ATOM 1543 C CA . GLN A 1 192 ? 9.637 8.861 1.333 1.00 35.75 192 GLN A CA 1
ATOM 1544 C C . GLN A 1 192 ? 10.950 9.577 1.044 1.00 35.75 192 GLN A C 1
ATOM 1546 O O . GLN A 1 192 ? 11.985 8.925 0.876 1.00 35.75 192 GLN A O 1
ATOM 1551 N N . ASP A 1 193 ? 10.864 10.901 0.959 1.00 38.94 193 ASP A N 1
ATOM 1552 C CA . ASP A 1 193 ? 12.018 11.772 0.869 1.00 38.94 193 ASP A CA 1
ATOM 1553 C C . ASP A 1 193 ? 12.939 11.423 2.039 1.00 38.94 193 ASP A C 1
ATOM 1555 O O . ASP A 1 193 ? 12.586 11.518 3.220 1.00 38.94 193 ASP A O 1
ATOM 1559 N N . TYR A 1 194 ? 14.134 10.949 1.714 1.00 38.78 194 TYR A N 1
ATOM 1560 C CA . TYR A 1 194 ? 15.214 10.890 2.682 1.00 38.78 194 TYR A CA 1
ATOM 1561 C C . TYR A 1 194 ? 15.670 12.343 2.860 1.00 38.78 194 TYR A C 1
ATOM 1563 O O . TYR A 1 194 ? 16.641 12.789 2.248 1.00 38.78 194 TYR A O 1
ATOM 1571 N N . GLU A 1 195 ? 14.911 13.110 3.642 1.00 42.91 195 GLU A N 1
ATOM 1572 C CA . GLU A 1 195 ? 15.246 14.496 3.922 1.00 42.91 195 GLU A CA 1
ATOM 1573 C C . GLU A 1 195 ? 16.553 14.517 4.712 1.00 42.91 195 GLU A C 1
ATOM 1575 O O . GLU A 1 195 ? 16.623 14.164 5.893 1.00 42.91 195 GLU A O 1
ATOM 1580 N N . THR A 1 196 ? 17.629 14.930 4.048 1.00 46.75 196 THR A N 1
ATOM 1581 C CA . THR A 1 196 ? 18.823 15.384 4.748 1.00 46.75 196 THR A CA 1
ATOM 1582 C C . THR A 1 196 ? 18.389 16.527 5.669 1.00 46.75 196 THR A C 1
ATOM 1584 O O . THR A 1 196 ? 17.715 17.442 5.181 1.00 46.75 196 THR A O 1
ATOM 1587 N N . PRO A 1 197 ? 18.754 16.520 6.966 1.00 51.09 197 PRO A N 1
ATOM 1588 C CA . PRO A 1 197 ? 18.437 17.626 7.859 1.00 51.09 197 PRO A CA 1
ATOM 1589 C C . PRO A 1 197 ? 18.826 18.953 7.207 1.00 51.09 197 PRO A C 1
ATOM 1591 O O . PRO A 1 197 ? 19.948 19.095 6.709 1.00 51.09 197 PRO A O 1
ATOM 1594 N N . ALA A 1 198 ? 17.888 19.901 7.155 1.00 52.75 198 ALA A N 1
ATOM 1595 C CA . ALA A 1 198 ? 18.154 21.200 6.557 1.00 52.75 198 ALA A CA 1
ATOM 1596 C C . ALA A 1 198 ? 19.344 21.863 7.276 1.00 52.75 198 ALA A C 1
ATOM 1598 O O . ALA A 1 198 ? 19.433 21.779 8.506 1.00 52.75 198 ALA A O 1
ATOM 1599 N N . PRO A 1 199 ? 20.265 22.524 6.549 1.00 64.44 199 PRO A N 1
ATOM 1600 C CA . PRO A 1 199 ? 21.282 23.328 7.208 1.00 64.44 199 PRO A CA 1
ATOM 1601 C C . PRO A 1 199 ? 20.589 24.427 8.019 1.00 64.44 199 PRO A C 1
ATOM 1603 O O . PRO A 1 199 ? 19.575 24.976 7.585 1.00 64.44 199 PRO A O 1
ATOM 1606 N N . SER A 1 200 ? 21.135 24.768 9.184 1.00 66.50 200 SER A N 1
ATOM 1607 C CA . SER A 1 200 ? 20.648 25.917 9.946 1.00 66.50 200 SER A CA 1
ATOM 1608 C C . SER A 1 200 ? 20.821 27.188 9.120 1.00 66.50 200 SER A C 1
ATOM 1610 O O . SER A 1 200 ? 21.926 27.494 8.669 1.00 66.50 200 SER A O 1
ATOM 1612 N N . VAL A 1 201 ? 19.734 27.933 8.936 1.00 74.56 201 VAL A N 1
ATOM 1613 C CA . VAL A 1 201 ? 19.745 29.223 8.248 1.00 74.56 201 VAL A CA 1
ATOM 1614 C C . VAL A 1 201 ? 19.196 30.283 9.187 1.00 74.56 201 VAL A C 1
ATOM 1616 O O . VAL A 1 201 ? 18.094 30.143 9.712 1.00 74.56 201 VAL A O 1
ATOM 1619 N N . THR A 1 202 ? 19.972 31.340 9.398 1.00 74.06 202 THR A N 1
ATOM 1620 C CA . THR A 1 202 ? 19.581 32.479 10.230 1.00 74.06 202 THR A CA 1
ATOM 1621 C C . THR A 1 202 ? 19.147 33.621 9.323 1.00 74.06 202 THR A C 1
ATOM 1623 O O . THR A 1 202 ? 19.892 34.005 8.427 1.00 74.06 202 THR A O 1
ATOM 1626 N N . LEU A 1 203 ? 17.955 34.166 9.563 1.00 74.19 203 LEU A N 1
ATOM 1627 C CA . LEU A 1 203 ? 17.464 35.385 8.920 1.00 74.19 203 LEU A CA 1
ATOM 1628 C C . LEU A 1 203 ? 17.495 36.514 9.949 1.00 74.19 203 LEU A C 1
ATOM 1630 O O . LEU A 1 203 ? 16.757 36.457 10.933 1.00 74.19 203 LEU A O 1
ATOM 1634 N N . ASP A 1 204 ? 18.328 37.536 9.742 1.00 75.88 204 ASP A N 1
ATOM 1635 C CA . ASP A 1 204 ? 18.319 38.720 10.608 1.00 75.88 204 ASP A CA 1
ATOM 1636 C C . ASP A 1 204 ? 17.393 39.805 10.046 1.00 75.88 204 ASP A C 1
ATOM 1638 O O . ASP A 1 204 ? 17.758 40.607 9.182 1.00 75.88 204 ASP A O 1
ATOM 1642 N N . SER A 1 205 ? 16.163 39.836 10.554 1.00 73.69 205 SER A N 1
ATOM 1643 C CA . SER A 1 205 ? 15.151 40.826 10.182 1.00 73.69 205 SER A CA 1
ATOM 1644 C C . SER A 1 205 ? 15.069 42.010 11.149 1.00 73.69 205 SER A C 1
ATOM 1646 O O . SER A 1 205 ? 14.113 42.781 11.075 1.00 73.69 205 SER A O 1
ATOM 1648 N N . ARG A 1 206 ? 16.016 42.161 12.087 1.00 79.62 206 ARG A N 1
ATOM 1649 C CA . ARG A 1 206 ? 15.946 43.230 13.096 1.00 79.62 206 ARG A CA 1
ATOM 1650 C C . ARG A 1 206 ? 16.087 44.612 12.448 1.00 79.62 206 ARG A C 1
ATOM 1652 O O . ARG A 1 206 ? 16.871 44.745 11.508 1.00 79.62 206 ARG A O 1
ATOM 1659 N N . PRO A 1 207 ? 15.342 45.627 12.917 1.00 69.12 207 PRO A N 1
ATOM 1660 C CA . PRO A 1 207 ? 15.441 46.983 12.390 1.00 69.12 207 PRO A CA 1
ATOM 1661 C C . PRO A 1 207 ? 16.794 47.601 12.749 1.00 69.12 207 PRO A C 1
ATOM 1663 O O . PRO A 1 207 ? 17.254 47.486 13.888 1.00 69.12 207 PRO A O 1
ATOM 1666 N N . VAL A 1 208 ? 17.422 48.266 11.782 1.00 83.75 208 VAL A N 1
ATOM 1667 C CA . VAL A 1 208 ? 18.692 48.975 11.988 1.00 83.75 208 VAL A CA 1
ATOM 1668 C C . VAL A 1 208 ? 18.404 50.462 12.218 1.00 83.75 208 VAL A C 1
ATOM 1670 O O . VAL A 1 208 ? 17.749 51.084 11.379 1.00 83.75 208 VAL A O 1
ATOM 1673 N N . PRO A 1 209 ? 18.870 51.067 13.328 1.00 85.25 209 PRO A N 1
ATOM 1674 C CA . PRO A 1 209 ? 18.652 52.487 13.586 1.00 85.25 209 PRO A CA 1
ATOM 1675 C C . PRO A 1 209 ? 19.146 53.360 12.427 1.00 85.25 209 PRO A C 1
ATOM 1677 O O . PRO A 1 209 ? 20.287 53.233 11.989 1.00 85.25 209 PRO A O 1
ATOM 1680 N N . GLY A 1 210 ? 18.282 54.253 11.941 1.00 83.12 210 GLY A N 1
ATOM 1681 C CA . GLY A 1 210 ? 18.592 55.159 10.832 1.00 83.12 210 GLY A CA 1
ATOM 1682 C C . GLY A 1 210 ? 18.329 54.599 9.429 1.00 83.12 210 GLY A C 1
ATOM 1683 O O . GLY A 1 210 ? 18.541 55.324 8.460 1.00 83.12 210 GLY A O 1
ATOM 1684 N N . GLU A 1 211 ? 17.841 53.360 9.286 1.00 85.06 211 GLU A N 1
ATOM 1685 C CA . GLU A 1 211 ? 17.431 52.831 7.978 1.00 85.06 211 GLU A CA 1
ATOM 1686 C C . GLU A 1 211 ? 16.052 53.367 7.546 1.00 85.06 211 GLU A C 1
ATOM 1688 O O . GLU A 1 211 ? 15.117 53.485 8.339 1.00 85.06 211 GLU A O 1
ATOM 1693 N N . THR A 1 212 ? 15.901 53.672 6.257 1.00 87.50 212 THR A N 1
ATOM 1694 C CA . THR A 1 212 ? 14.585 53.934 5.651 1.00 87.50 212 THR A CA 1
ATOM 1695 C C . THR A 1 212 ? 13.834 52.625 5.395 1.00 87.50 212 THR A C 1
ATOM 1697 O O . THR A 1 212 ? 14.434 51.559 5.255 1.00 87.50 212 THR A O 1
ATOM 1700 N N . VAL A 1 213 ? 12.510 52.697 5.227 1.00 79.56 213 VAL A N 1
ATOM 1701 C CA . VAL A 1 213 ? 11.669 51.524 4.912 1.00 79.56 213 VAL A CA 1
ATOM 1702 C C . VAL A 1 213 ? 12.146 50.787 3.649 1.00 79.56 213 VAL A C 1
ATOM 1704 O O . VAL A 1 213 ? 12.146 49.557 3.607 1.00 79.56 213 VAL A O 1
ATOM 1707 N N . LEU A 1 214 ? 12.595 51.521 2.624 1.00 79.38 214 LEU A N 1
ATOM 1708 C CA . LEU A 1 214 ? 13.117 50.926 1.389 1.00 79.38 214 LEU A CA 1
ATOM 1709 C C . LEU A 1 214 ? 14.436 50.172 1.625 1.00 79.38 214 LEU A C 1
ATOM 1711 O O . LEU A 1 214 ? 14.630 49.085 1.076 1.00 79.38 214 LEU A O 1
ATOM 1715 N N . GLN A 1 215 ? 15.321 50.717 2.462 1.00 81.62 215 GLN A N 1
ATOM 1716 C CA . GLN A 1 215 ? 16.586 50.078 2.831 1.00 81.62 215 GLN A CA 1
ATOM 1717 C C . GLN A 1 215 ? 16.351 48.828 3.686 1.00 81.62 215 GLN A C 1
ATOM 1719 O O . GLN A 1 215 ? 16.924 47.782 3.381 1.00 81.62 215 GLN A O 1
ATOM 1724 N N . ALA A 1 216 ? 15.433 48.894 4.656 1.00 76.94 216 ALA A N 1
ATOM 1725 C CA . ALA A 1 216 ? 15.022 47.741 5.456 1.00 76.94 216 ALA A CA 1
ATOM 1726 C C . ALA A 1 216 ? 14.490 46.604 4.571 1.00 76.94 216 ALA A C 1
ATOM 1728 O O . ALA A 1 216 ? 14.932 45.459 4.674 1.00 76.94 216 ALA A O 1
ATOM 1729 N N . ARG A 1 217 ? 13.580 46.927 3.638 1.00 77.25 217 ARG A N 1
ATOM 1730 C CA . ARG A 1 217 ? 13.003 45.954 2.699 1.00 77.25 217 ARG A CA 1
ATOM 1731 C C . ARG A 1 217 ? 14.070 45.310 1.818 1.00 77.25 217 ARG A C 1
ATOM 1733 O O . ARG A 1 217 ? 14.062 44.095 1.642 1.00 77.25 217 ARG A O 1
ATOM 1740 N N . THR A 1 218 ? 14.988 46.113 1.285 1.00 81.75 218 THR A N 1
ATOM 1741 C CA . THR A 1 218 ? 16.075 45.628 0.422 1.00 81.75 218 THR A CA 1
ATOM 1742 C C . THR A 1 218 ? 17.017 44.700 1.188 1.00 81.75 218 THR A C 1
ATOM 1744 O O . THR A 1 218 ? 17.371 43.635 0.691 1.00 81.75 218 THR A O 1
ATOM 1747 N N . ARG A 1 219 ? 17.376 45.056 2.425 1.00 84.38 219 ARG A N 1
ATOM 1748 C CA . ARG A 1 219 ? 18.233 44.242 3.294 1.00 84.38 219 ARG A CA 1
ATOM 1749 C C . ARG A 1 219 ? 17.588 42.901 3.643 1.00 84.38 219 ARG A C 1
ATOM 1751 O O . ARG A 1 219 ? 18.221 41.864 3.479 1.00 84.38 219 ARG A O 1
ATOM 1758 N N . VAL A 1 220 ? 16.324 42.904 4.070 1.00 79.44 220 VAL A N 1
ATOM 1759 C CA . VAL A 1 220 ? 15.584 41.668 4.382 1.00 79.44 220 VAL A CA 1
ATOM 1760 C C . VAL A 1 220 ? 15.463 40.770 3.148 1.00 79.44 220 VAL A C 1
ATOM 1762 O O . VAL A 1 220 ? 15.655 39.561 3.253 1.00 79.44 220 VAL A O 1
ATOM 1765 N N . GLN A 1 221 ? 15.215 41.351 1.970 1.00 79.94 221 GLN A N 1
ATOM 1766 C CA . GLN A 1 221 ? 15.180 40.609 0.709 1.00 79.94 221 GLN A CA 1
ATOM 1767 C C . GLN A 1 221 ? 16.531 39.942 0.397 1.00 79.94 221 GLN A C 1
ATOM 1769 O O . GLN A 1 221 ? 16.565 38.777 0.009 1.00 79.94 221 GLN A O 1
ATOM 1774 N N . GLN A 1 222 ? 17.649 40.637 0.615 1.00 82.19 222 GLN A N 1
ATOM 1775 C CA . GLN A 1 222 ? 18.989 40.079 0.401 1.00 82.19 222 GLN A CA 1
ATOM 1776 C C . GLN A 1 222 ? 19.324 38.950 1.387 1.00 82.19 222 GLN A C 1
ATOM 1778 O O . GLN A 1 222 ? 19.908 37.942 0.989 1.00 82.19 222 GLN A O 1
ATOM 1783 N N . GLU A 1 223 ? 18.942 39.086 2.658 1.00 76.69 223 GLU A N 1
ATOM 1784 C CA . GLU A 1 223 ? 19.098 38.021 3.658 1.00 76.69 223 GLU A CA 1
ATOM 1785 C C . GLU A 1 223 ? 18.262 36.787 3.293 1.00 76.69 223 GLU A C 1
ATOM 1787 O O . GLU A 1 223 ? 18.755 35.659 3.349 1.00 76.69 223 GLU A O 1
ATOM 1792 N N . TYR A 1 224 ? 17.035 36.997 2.808 1.00 76.31 224 TYR A N 1
ATOM 1793 C CA . TYR A 1 224 ? 16.197 35.929 2.267 1.00 76.31 224 TYR A CA 1
ATOM 1794 C C . TYR A 1 224 ? 16.841 35.237 1.055 1.00 76.31 224 TYR A C 1
ATOM 1796 O O . TYR A 1 224 ? 16.900 34.010 0.991 1.00 76.31 224 TYR A O 1
ATOM 1804 N N . GLU A 1 225 ? 17.386 35.994 0.105 1.00 80.19 225 GLU A N 1
ATOM 1805 C CA . GLU A 1 225 ? 18.064 35.429 -1.066 1.00 80.19 225 GLU A CA 1
ATOM 1806 C C . GLU A 1 225 ? 19.311 34.618 -0.683 1.00 80.19 225 GLU A C 1
ATOM 1808 O O . GLU A 1 225 ? 19.524 33.530 -1.221 1.00 80.19 225 GLU A O 1
ATOM 1813 N N . ARG A 1 226 ? 20.108 35.084 0.285 1.00 78.44 226 ARG A N 1
ATOM 1814 C CA . ARG A 1 226 ? 21.275 34.354 0.821 1.00 78.44 226 ARG A CA 1
ATOM 1815 C C . ARG A 1 226 ? 20.876 33.066 1.537 1.00 78.44 226 ARG A C 1
ATOM 1817 O O . ARG A 1 226 ? 21.507 32.020 1.340 1.00 78.44 226 ARG A O 1
ATOM 1824 N N . ALA A 1 227 ? 19.812 33.129 2.333 1.00 74.81 227 ALA A N 1
ATOM 1825 C CA . ALA A 1 227 ? 19.209 31.974 2.982 1.00 74.81 227 ALA A CA 1
ATOM 1826 C C . ALA A 1 227 ? 18.783 30.924 1.947 1.00 74.81 227 ALA A C 1
ATOM 1828 O O . ALA A 1 227 ? 19.187 29.761 2.025 1.00 74.81 227 ALA A O 1
ATOM 1829 N N . MET A 1 228 ? 18.063 31.353 0.909 1.00 73.88 228 MET A N 1
ATOM 1830 C CA . MET A 1 228 ? 17.633 30.480 -0.182 1.00 73.88 228 MET A CA 1
ATOM 1831 C C . MET A 1 228 ? 18.807 29.914 -0.983 1.00 73.88 228 MET A C 1
ATOM 1833 O O . MET A 1 228 ? 18.796 28.737 -1.333 1.00 73.88 228 MET A O 1
ATOM 1837 N N . GLN A 1 229 ? 19.860 30.694 -1.236 1.00 77.44 229 GLN A N 1
ATOM 1838 C CA . GLN A 1 229 ? 21.076 30.187 -1.880 1.00 77.44 229 GLN A CA 1
ATOM 1839 C C . GLN A 1 229 ? 21.750 29.088 -1.053 1.00 77.44 229 GLN A C 1
ATOM 1841 O O . GLN A 1 229 ? 22.186 28.086 -1.619 1.00 77.44 229 GLN A O 1
ATOM 1846 N N . THR A 1 230 ? 21.807 29.236 0.271 1.00 74.25 230 THR A N 1
ATOM 1847 C CA . THR A 1 230 ? 22.355 28.212 1.177 1.00 74.25 230 THR A CA 1
ATOM 1848 C C . THR A 1 230 ? 21.525 26.929 1.124 1.00 74.25 230 THR A C 1
ATOM 1850 O O . THR A 1 230 ? 22.077 25.844 0.936 1.00 74.25 230 THR A O 1
ATOM 1853 N N . LEU A 1 231 ? 20.196 27.052 1.182 1.00 66.31 231 LEU A N 1
ATOM 1854 C CA . LEU A 1 231 ? 19.273 25.917 1.073 1.00 66.31 231 LEU A CA 1
ATOM 1855 C C . LEU A 1 231 ? 19.353 25.216 -0.290 1.00 66.31 231 LEU A C 1
ATOM 1857 O O . LEU A 1 231 ? 19.263 23.987 -0.353 1.00 66.31 231 LEU A O 1
ATOM 1861 N N . ASN A 1 232 ? 19.547 25.978 -1.368 1.00 65.31 232 ASN A N 1
ATOM 1862 C CA . ASN A 1 232 ? 19.680 25.462 -2.731 1.00 65.31 232 ASN A CA 1
ATOM 1863 C C . ASN A 1 232 ? 21.051 24.820 -2.988 1.00 65.31 232 ASN A C 1
ATOM 1865 O O . ASN A 1 232 ? 21.140 23.869 -3.757 1.00 65.31 232 ASN A O 1
ATOM 1869 N N . ARG A 1 233 ? 22.127 25.299 -2.348 1.00 67.38 233 ARG A N 1
ATOM 1870 C CA . ARG A 1 233 ? 23.463 24.677 -2.428 1.00 67.38 233 ARG A CA 1
ATOM 1871 C C . ARG A 1 233 ? 23.558 23.383 -1.628 1.00 67.38 233 ARG A C 1
ATOM 1873 O O . ARG A 1 233 ? 24.268 22.477 -2.047 1.00 67.38 233 ARG A O 1
ATOM 1880 N N . ALA A 1 234 ? 22.859 23.296 -0.498 1.00 61.69 234 ALA A N 1
ATOM 1881 C CA . ALA A 1 234 ? 22.855 22.101 0.345 1.00 61.69 234 ALA A CA 1
ATOM 1882 C C . ALA A 1 234 ? 22.139 20.906 -0.309 1.00 61.69 234 ALA A C 1
ATOM 1884 O O . ALA A 1 234 ? 22.453 19.758 -0.007 1.00 61.69 234 ALA A O 1
ATOM 1885 N N . ALA A 1 235 ? 21.212 21.169 -1.232 1.00 58.44 235 ALA A N 1
ATOM 1886 C CA . ALA A 1 235 ? 20.582 20.155 -2.068 1.00 58.44 235 ALA A CA 1
ATOM 1887 C C . ALA A 1 235 ? 20.322 20.741 -3.467 1.00 58.44 235 ALA A C 1
ATOM 1889 O O . ALA A 1 235 ? 19.215 21.231 -3.726 1.00 58.44 235 ALA A O 1
ATOM 1890 N N . PRO A 1 236 ? 21.333 20.745 -4.361 1.00 57.72 236 PRO A N 1
ATOM 1891 C CA . PRO A 1 236 ? 21.157 21.252 -5.713 1.00 57.72 236 PRO A CA 1
ATOM 1892 C C . PRO A 1 236 ? 20.076 20.433 -6.429 1.00 57.72 236 PRO A C 1
ATOM 1894 O O . PRO A 1 236 ? 20.059 19.204 -6.298 1.00 57.72 236 PRO A O 1
ATOM 1897 N N . PRO A 1 237 ? 19.171 21.073 -7.192 1.00 58.06 237 PRO A N 1
ATOM 1898 C CA . PRO A 1 237 ? 18.159 20.342 -7.935 1.00 58.06 237 PRO A CA 1
ATOM 1899 C C . PRO A 1 237 ? 18.842 19.390 -8.918 1.00 58.06 237 PRO A C 1
ATOM 1901 O O . PRO A 1 237 ? 19.773 19.775 -9.631 1.00 58.06 237 PRO A O 1
ATOM 1904 N N . LEU A 1 238 ? 18.367 18.143 -8.979 1.00 57.19 238 LEU A N 1
ATOM 1905 C CA . LEU A 1 238 ? 18.811 17.208 -10.009 1.00 57.19 238 LEU A CA 1
ATOM 1906 C C . LEU A 1 238 ? 18.588 17.839 -11.391 1.00 57.19 238 LEU A C 1
ATOM 1908 O O . LEU A 1 238 ? 17.550 18.481 -11.600 1.00 57.19 238 LEU A O 1
ATOM 1912 N N . PRO A 1 239 ? 19.502 17.642 -12.357 1.00 62.34 239 PRO A N 1
ATOM 1913 C CA . PRO A 1 239 ? 19.246 18.069 -13.720 1.00 62.34 239 PRO A CA 1
ATOM 1914 C C . PRO A 1 239 ? 17.955 17.413 -14.225 1.00 62.34 239 PRO A C 1
ATOM 1916 O O . PRO A 1 239 ? 17.656 16.257 -13.920 1.00 62.34 239 PRO A O 1
ATOM 1919 N N . LEU A 1 240 ? 17.174 18.159 -15.008 1.00 61.72 240 LEU A N 1
ATOM 1920 C CA . LEU A 1 240 ? 15.844 17.735 -15.468 1.00 61.72 240 LEU A CA 1
ATOM 1921 C C . LEU A 1 240 ? 15.874 16.364 -16.171 1.00 61.72 240 LEU A C 1
ATOM 1923 O O . LEU A 1 240 ? 14.945 15.567 -16.038 1.00 61.72 240 LEU A O 1
ATOM 1927 N N . GLY A 1 241 ? 16.974 16.065 -16.869 1.00 60.72 241 GLY A N 1
ATOM 1928 C CA . GLY A 1 241 ? 17.103 14.890 -17.725 1.00 60.72 241 GLY A CA 1
ATOM 1929 C C . GLY A 1 241 ? 16.320 15.038 -19.024 1.00 60.72 241 GLY A C 1
ATOM 1930 O O . GLY A 1 241 ? 15.679 16.056 -19.282 1.00 60.72 241 GLY A O 1
ATOM 1931 N N . ARG A 1 242 ? 16.378 14.016 -19.883 1.00 60.28 242 ARG A N 1
ATOM 1932 C CA . ARG A 1 242 ? 15.502 13.971 -21.060 1.00 60.28 242 ARG A CA 1
ATOM 1933 C C . ARG A 1 242 ? 14.085 13.683 -20.581 1.00 60.28 242 ARG A C 1
ATOM 1935 O O . ARG A 1 242 ? 13.868 12.648 -19.954 1.00 60.28 242 ARG A O 1
ATOM 1942 N N . SER A 1 243 ? 13.137 14.561 -20.914 1.00 55.97 243 SER A N 1
ATOM 1943 C CA . SER A 1 243 ? 11.718 14.309 -20.661 1.00 55.97 243 SER A CA 1
ATOM 1944 C C . SER A 1 243 ? 11.345 12.907 -21.150 1.00 55.97 243 SER A C 1
ATOM 1946 O O . SER A 1 243 ? 11.743 12.533 -22.263 1.00 55.97 243 SER A O 1
ATOM 1948 N N . PRO A 1 244 ? 10.603 12.119 -20.351 1.00 53.81 244 PRO A N 1
ATOM 1949 C CA . PRO A 1 244 ? 10.127 10.816 -20.787 1.00 53.81 244 PRO A CA 1
ATOM 1950 C C . PRO A 1 244 ? 9.427 10.963 -22.141 1.00 53.81 244 PRO A C 1
ATOM 1952 O O . PRO A 1 244 ? 8.718 11.947 -22.371 1.00 53.81 244 PRO A O 1
ATOM 1955 N N . ARG A 1 245 ? 9.634 10.007 -23.056 1.00 55.66 245 ARG A N 1
ATOM 1956 C CA . ARG A 1 245 ? 8.869 9.969 -24.314 1.00 55.66 245 ARG A CA 1
ATOM 1957 C C . ARG A 1 245 ? 7.378 10.071 -23.970 1.00 55.66 245 ARG A C 1
ATOM 1959 O O . ARG A 1 245 ? 6.950 9.469 -22.992 1.00 55.66 245 ARG A O 1
ATOM 1966 N N . LYS A 1 246 ? 6.610 10.808 -24.781 1.00 53.69 246 LYS A N 1
ATOM 1967 C CA . LYS A 1 246 ? 5.207 11.227 -24.553 1.00 53.69 246 LYS A CA 1
ATOM 1968 C C . LYS A 1 246 ? 4.186 10.114 -24.227 1.00 53.69 246 LYS A C 1
ATOM 1970 O O . LYS A 1 246 ? 3.016 10.429 -24.072 1.00 53.69 246 LYS A O 1
ATOM 1975 N N . ASN A 1 247 ? 4.584 8.843 -24.143 1.00 64.12 247 ASN A N 1
ATOM 1976 C CA . ASN A 1 247 ? 3.683 7.724 -23.901 1.00 64.12 247 ASN A CA 1
ATOM 1977 C C . ASN A 1 247 ? 3.977 7.031 -22.547 1.00 64.12 247 ASN A C 1
ATOM 1979 O O . ASN A 1 247 ? 4.769 6.085 -22.514 1.00 64.12 247 ASN A O 1
ATOM 1983 N N . PRO A 1 248 ? 3.359 7.488 -21.438 1.00 67.06 248 PRO A N 1
ATOM 1984 C CA . PRO A 1 248 ? 3.476 6.852 -20.123 1.00 67.06 248 PRO A CA 1
ATOM 1985 C C . PRO A 1 248 ? 2.850 5.449 -20.063 1.00 67.06 248 PRO A C 1
ATOM 1987 O O . PRO A 1 248 ? 3.238 4.654 -19.209 1.00 67.06 248 PRO A O 1
ATOM 1990 N N . GLU A 1 249 ? 1.937 5.107 -20.977 1.00 76.69 249 GLU A N 1
ATOM 1991 C CA . GLU A 1 249 ? 1.313 3.776 -21.024 1.00 76.69 249 GLU A CA 1
ATOM 1992 C C . GLU A 1 249 ? 2.332 2.694 -21.381 1.00 76.69 249 GLU A C 1
ATOM 1994 O O . GLU A 1 249 ? 2.286 1.589 -20.848 1.00 76.69 249 GLU A O 1
ATOM 1999 N N . ARG A 1 250 ? 3.337 3.042 -22.192 1.00 83.12 250 ARG A N 1
ATOM 2000 C CA . ARG A 1 250 ? 4.415 2.117 -22.549 1.00 83.12 250 ARG A CA 1
ATOM 2001 C C . ARG A 1 250 ? 5.263 1.703 -21.343 1.00 83.12 250 ARG A C 1
ATOM 2003 O O . ARG A 1 250 ? 5.667 0.547 -21.262 1.00 83.12 250 ARG A O 1
ATOM 2010 N N . ASP A 1 251 ? 5.530 2.627 -20.418 1.00 84.50 251 ASP A N 1
ATOM 2011 C CA . ASP A 1 251 ? 6.252 2.316 -19.176 1.00 84.50 251 ASP A CA 1
ATOM 2012 C C . ASP A 1 251 ? 5.406 1.385 -18.289 1.00 84.50 251 ASP A C 1
ATOM 2014 O O . ASP A 1 251 ? 5.935 0.437 -17.708 1.00 84.50 251 ASP A O 1
ATOM 2018 N N . ALA A 1 252 ? 4.088 1.606 -18.232 1.00 87.31 252 ALA A N 1
ATOM 2019 C CA . ALA A 1 252 ? 3.166 0.741 -17.500 1.00 87.31 252 ALA A CA 1
ATOM 2020 C C . ALA A 1 252 ? 3.115 -0.680 -18.088 1.00 87.31 252 ALA A C 1
ATOM 2022 O O . ALA A 1 252 ? 3.176 -1.654 -17.338 1.00 87.31 252 ALA A O 1
ATOM 2023 N N . ASP A 1 253 ? 3.077 -0.821 -19.415 1.00 91.25 253 ASP A N 1
ATOM 2024 C CA . ASP A 1 253 ? 3.089 -2.131 -20.076 1.00 91.25 253 ASP A CA 1
ATOM 2025 C C . ASP A 1 253 ? 4.369 -2.913 -19.790 1.00 91.25 253 ASP A C 1
ATOM 2027 O O . ASP A 1 253 ? 4.317 -4.117 -19.541 1.00 91.25 253 ASP A O 1
ATOM 2031 N N . TRP A 1 254 ? 5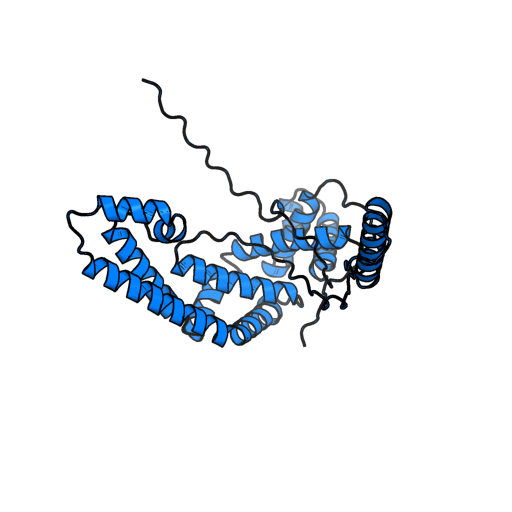.519 -2.236 -19.739 1.00 93.25 254 TRP A N 1
ATOM 2032 C CA . TRP A 1 254 ? 6.775 -2.872 -19.347 1.00 93.25 254 TRP A CA 1
ATOM 2033 C C . TRP A 1 254 ? 6.726 -3.415 -17.923 1.00 93.25 254 TRP A C 1
ATOM 2035 O O . TRP A 1 254 ? 7.171 -4.538 -17.690 1.00 93.25 254 TRP A O 1
ATOM 2045 N N . VAL A 1 255 ? 6.152 -2.658 -16.982 1.00 93.38 255 VAL A N 1
ATOM 2046 C CA . VAL A 1 255 ? 5.972 -3.119 -15.598 1.00 93.38 255 VAL A CA 1
ATOM 2047 C C . VAL A 1 255 ? 5.009 -4.297 -15.531 1.00 93.38 255 VAL A C 1
ATOM 2049 O O . VAL A 1 255 ? 5.300 -5.270 -14.841 1.00 93.38 255 VAL A O 1
ATOM 2052 N N . ARG A 1 256 ? 3.894 -4.261 -16.271 1.00 94.94 256 ARG A N 1
ATOM 2053 C CA . ARG A 1 256 ? 2.939 -5.379 -16.332 1.00 94.94 256 ARG A CA 1
ATOM 2054 C C . ARG A 1 256 ? 3.595 -6.632 -16.898 1.00 94.94 256 ARG A C 1
ATOM 2056 O O . ARG A 1 256 ? 3.487 -7.698 -16.301 1.00 94.94 256 ARG A O 1
ATOM 2063 N N . TRP A 1 257 ? 4.325 -6.521 -18.009 1.00 96.75 257 TRP A N 1
ATOM 2064 C CA . TRP A 1 257 ? 5.090 -7.643 -18.556 1.00 96.75 257 TRP A CA 1
ATOM 2065 C C . TRP A 1 257 ? 6.119 -8.156 -17.554 1.00 96.75 257 TRP A C 1
ATOM 2067 O O . TRP A 1 257 ? 6.226 -9.367 -17.375 1.00 96.75 257 TRP A O 1
ATOM 2077 N N . PHE A 1 258 ? 6.835 -7.254 -16.876 1.00 96.44 258 PHE A N 1
ATOM 2078 C CA . PHE A 1 258 ? 7.802 -7.620 -15.847 1.00 96.44 258 PHE A CA 1
ATOM 2079 C C . PHE A 1 258 ? 7.144 -8.397 -14.717 1.00 96.44 258 PHE A C 1
ATOM 2081 O O . PHE A 1 258 ? 7.604 -9.486 -14.396 1.00 96.44 258 PHE A O 1
ATOM 2088 N N . TYR A 1 259 ? 6.046 -7.890 -14.163 1.00 96.38 259 TYR A N 1
ATOM 2089 C CA . TYR A 1 259 ? 5.319 -8.544 -13.084 1.00 96.38 259 TYR A CA 1
ATOM 2090 C C . TYR A 1 259 ? 4.845 -9.941 -13.503 1.00 96.38 259 TYR A C 1
ATOM 2092 O O . TYR A 1 259 ? 5.167 -10.935 -12.853 1.00 96.38 259 TYR A O 1
ATOM 2100 N N . ARG A 1 260 ? 4.159 -10.046 -14.646 1.00 96.62 260 ARG A N 1
ATOM 2101 C CA . ARG A 1 260 ? 3.644 -11.324 -15.157 1.00 96.62 260 ARG A CA 1
ATOM 2102 C C . ARG A 1 260 ? 4.762 -12.322 -15.461 1.00 96.62 260 ARG A C 1
ATOM 2104 O O . ARG A 1 260 ? 4.623 -13.509 -15.188 1.00 96.62 260 ARG A O 1
ATOM 2111 N N . HIS A 1 261 ? 5.891 -11.861 -15.993 1.00 96.56 261 HIS A N 1
ATOM 2112 C CA . HIS A 1 261 ? 7.029 -12.733 -16.262 1.00 96.56 261 HIS A CA 1
ATOM 2113 C C . HIS A 1 261 ? 7.739 -13.176 -14.980 1.00 96.56 261 HIS A C 1
ATOM 2115 O O . HIS A 1 261 ? 7.980 -14.364 -14.774 1.00 96.56 261 HIS A O 1
ATOM 2121 N N . ARG A 1 262 ? 8.097 -12.211 -14.129 1.00 94.81 262 ARG A N 1
ATOM 2122 C CA . ARG A 1 262 ? 8.993 -12.411 -12.989 1.00 94.81 262 ARG A CA 1
ATOM 2123 C C . ARG A 1 262 ? 8.285 -13.003 -11.779 1.00 94.81 262 ARG A C 1
ATOM 2125 O O . ARG A 1 262 ? 8.889 -13.816 -11.088 1.00 94.81 262 ARG A O 1
ATOM 2132 N N . ILE A 1 263 ? 7.044 -12.591 -11.528 1.00 95.31 263 ILE A N 1
ATOM 2133 C CA . ILE A 1 263 ? 6.257 -13.009 -10.364 1.00 95.31 263 ILE A CA 1
ATOM 2134 C C . ILE A 1 263 ? 5.332 -14.167 -10.733 1.00 95.31 263 ILE A C 1
ATOM 2136 O O . ILE A 1 263 ? 5.351 -15.189 -10.058 1.00 95.31 263 ILE A O 1
ATOM 2140 N N . GLN A 1 264 ? 4.581 -14.048 -11.832 1.00 94.69 264 GLN A N 1
ATOM 2141 C CA . GLN A 1 264 ? 3.587 -15.061 -12.228 1.00 94.69 264 GLN A CA 1
ATOM 2142 C C . GLN A 1 264 ? 4.154 -16.178 -13.121 1.00 94.69 264 GLN A C 1
ATOM 2144 O O . GLN A 1 264 ? 3.447 -17.126 -13.450 1.00 94.69 264 GLN A O 1
ATOM 2149 N N . GLY A 1 265 ? 5.420 -16.084 -13.540 1.00 94.06 265 GLY A N 1
ATOM 2150 C CA . GLY A 1 265 ? 6.084 -17.121 -14.337 1.00 94.06 265 GLY A CA 1
ATOM 2151 C C . GLY A 1 265 ? 5.616 -17.222 -15.794 1.00 94.06 265 GLY A C 1
ATOM 2152 O O . GLY A 1 265 ? 5.925 -18.205 -16.468 1.00 94.06 265 GLY A O 1
ATOM 2153 N N . ILE A 1 266 ? 4.896 -16.223 -16.316 1.00 96.25 266 ILE A N 1
ATOM 2154 C CA . ILE A 1 266 ? 4.409 -16.230 -17.701 1.00 96.25 266 ILE A CA 1
ATOM 2155 C C . ILE A 1 266 ? 5.584 -16.101 -18.678 1.00 96.25 266 ILE A C 1
ATOM 2157 O O . ILE A 1 266 ? 6.463 -15.248 -18.532 1.00 96.25 266 ILE A O 1
ATOM 2161 N N . SER A 1 267 ? 5.615 -16.938 -19.717 1.00 96.69 267 SER A N 1
ATOM 2162 C CA . SER A 1 267 ? 6.720 -16.935 -20.683 1.00 96.69 267 SER A CA 1
ATOM 2163 C C . SER A 1 267 ? 6.743 -15.670 -21.557 1.00 96.69 267 SER A C 1
ATOM 2165 O O . SER A 1 267 ? 5.706 -15.120 -21.927 1.00 96.69 267 SER A O 1
ATOM 2167 N N . THR A 1 268 ? 7.937 -15.247 -21.992 1.00 95.88 268 THR A N 1
ATOM 2168 C CA . THR A 1 268 ? 8.086 -14.113 -22.934 1.00 95.88 268 THR A CA 1
ATOM 2169 C C . THR A 1 268 ? 7.371 -14.333 -24.266 1.00 95.88 268 THR A C 1
ATOM 2171 O O . THR A 1 268 ? 6.979 -13.368 -24.915 1.00 95.88 268 THR A O 1
ATOM 2174 N N . TYR A 1 269 ? 7.212 -15.590 -24.689 1.00 95.69 269 TYR A N 1
ATOM 2175 C CA . TYR A 1 269 ? 6.450 -15.939 -25.885 1.00 95.69 269 TYR A CA 1
ATOM 2176 C C . TYR A 1 269 ? 4.962 -15.635 -25.699 1.00 95.69 269 TYR A C 1
ATOM 2178 O O . TYR A 1 269 ? 4.367 -14.965 -26.539 1.00 95.69 269 TYR A O 1
ATOM 2186 N N . GLN A 1 270 ? 4.386 -16.076 -24.581 1.00 96.19 270 GLN A N 1
ATOM 2187 C CA . GLN A 1 270 ? 2.980 -15.848 -24.275 1.00 96.19 270 GLN A CA 1
ATOM 2188 C C . GLN A 1 270 ? 2.674 -14.355 -24.114 1.00 96.19 270 GLN A C 1
ATOM 2190 O O . GLN A 1 270 ? 1.727 -13.866 -24.722 1.00 96.19 270 GLN A O 1
ATOM 2195 N N . LEU A 1 271 ? 3.527 -13.612 -23.400 1.00 96.00 271 LEU A N 1
ATOM 2196 C CA . LEU A 1 271 ? 3.384 -12.156 -23.279 1.00 96.00 271 LEU A CA 1
ATOM 2197 C C . LEU A 1 271 ? 3.417 -11.455 -24.641 1.00 96.00 271 LEU A C 1
ATOM 2199 O O . LEU A 1 271 ? 2.605 -10.573 -24.897 1.00 96.00 271 LEU A O 1
ATOM 2203 N N . ALA A 1 272 ? 4.335 -11.858 -25.525 1.00 95.19 272 ALA A N 1
ATOM 2204 C CA . ALA A 1 272 ? 4.445 -11.278 -26.861 1.00 95.19 272 ALA A CA 1
ATOM 2205 C C . ALA A 1 272 ? 3.196 -11.559 -27.711 1.00 95.19 272 ALA A C 1
ATOM 2207 O O . ALA A 1 272 ? 2.693 -10.657 -28.378 1.00 95.19 272 ALA A O 1
ATOM 2208 N N . LYS A 1 273 ? 2.676 -12.793 -27.639 1.00 95.50 273 LYS A N 1
ATOM 2209 C CA . LYS A 1 273 ? 1.452 -13.211 -28.331 1.00 95.50 273 LYS A CA 1
ATOM 2210 C C . LYS A 1 273 ? 0.238 -12.406 -27.864 1.00 95.50 273 LYS A C 1
ATOM 2212 O O . LYS A 1 273 ? -0.495 -11.891 -28.698 1.00 95.50 273 LYS A O 1
ATOM 2217 N N . GLU A 1 274 ? 0.042 -12.284 -26.555 1.00 94.50 274 GLU A N 1
ATOM 2218 C CA . GLU A 1 274 ? -1.092 -11.551 -25.977 1.00 94.50 274 GLU A CA 1
ATOM 2219 C C . GLU A 1 274 ? -1.016 -10.044 -26.247 1.00 94.50 274 GLU A C 1
ATOM 2221 O O . GLU A 1 274 ? -2.034 -9.413 -26.504 1.00 94.50 274 GLU A O 1
ATOM 2226 N N . ALA A 1 275 ? 0.188 -9.468 -26.234 1.00 91.69 275 ALA A N 1
ATOM 2227 C CA . ALA A 1 275 ? 0.394 -8.047 -26.502 1.00 91.69 275 ALA A CA 1
ATOM 2228 C C . ALA A 1 275 ? 0.442 -7.693 -28.002 1.00 91.69 275 ALA A C 1
ATOM 2230 O O . ALA A 1 275 ? 0.656 -6.529 -28.337 1.00 91.69 275 ALA A O 1
ATOM 2231 N N . GLY A 1 276 ? 0.316 -8.672 -28.908 1.00 93.94 276 GLY A N 1
ATOM 2232 C CA . GLY A 1 276 ? 0.413 -8.439 -30.353 1.00 93.94 276 GLY A CA 1
ATOM 2233 C C . GLY A 1 276 ? 1.757 -7.836 -30.785 1.00 93.94 276 GLY A C 1
ATOM 2234 O O . GLY A 1 276 ? 1.806 -7.010 -31.693 1.00 93.94 276 GLY A O 1
ATOM 2235 N N . THR A 1 277 ? 2.857 -8.198 -30.114 1.00 93.75 277 THR A N 1
ATOM 2236 C CA . THR A 1 277 ? 4.185 -7.606 -30.344 1.00 93.75 277 THR A CA 1
ATOM 2237 C C . THR A 1 277 ? 5.283 -8.663 -30.468 1.00 93.75 277 THR A C 1
ATOM 2239 O O . THR A 1 277 ? 5.058 -9.859 -30.293 1.00 93.75 277 THR A O 1
ATOM 2242 N N . SER A 1 278 ? 6.507 -8.244 -30.795 1.00 94.00 278 SER A N 1
ATOM 2243 C CA . SER A 1 278 ? 7.634 -9.168 -30.923 1.00 94.00 278 SER A CA 1
ATOM 2244 C C . SER A 1 278 ? 8.192 -9.579 -29.556 1.00 94.00 278 SER A C 1
ATOM 2246 O O . SER A 1 278 ? 8.247 -8.794 -28.607 1.00 94.00 278 SER A O 1
ATOM 2248 N N . ARG A 1 279 ? 8.721 -10.807 -29.461 1.00 94.75 279 ARG A N 1
ATOM 2249 C CA . ARG A 1 279 ? 9.441 -11.271 -28.256 1.00 94.75 279 ARG A CA 1
ATOM 2250 C C . ARG A 1 279 ? 10.612 -10.359 -27.891 1.00 94.75 279 ARG A C 1
ATOM 2252 O O . ARG A 1 279 ? 10.931 -10.221 -26.714 1.00 94.75 279 ARG A O 1
ATOM 2259 N N . GLN A 1 280 ? 11.247 -9.744 -28.889 1.00 94.88 280 GLN A N 1
ATOM 2260 C CA . GLN A 1 280 ? 12.351 -8.813 -28.677 1.00 94.88 280 GLN A CA 1
ATOM 2261 C C . GLN A 1 280 ? 11.877 -7.521 -28.000 1.00 94.88 280 GLN A C 1
ATOM 2263 O O . GLN A 1 280 ? 12.548 -7.032 -27.093 1.00 94.88 280 GLN A O 1
ATOM 2268 N N . ALA A 1 281 ? 10.704 -7.005 -28.381 1.00 92.50 281 ALA A N 1
ATOM 2269 C CA . ALA A 1 281 ? 10.101 -5.844 -27.732 1.00 92.50 281 ALA A CA 1
ATOM 2270 C C . ALA A 1 281 ? 9.740 -6.135 -26.267 1.00 92.50 281 ALA A C 1
ATOM 2272 O O . ALA A 1 281 ? 10.030 -5.311 -25.399 1.00 92.50 281 ALA A O 1
ATOM 2273 N N . VAL A 1 282 ? 9.195 -7.325 -25.979 1.00 94.56 282 VAL A N 1
ATOM 2274 C CA . VAL A 1 282 ? 8.925 -7.764 -24.599 1.00 94.56 282 VAL A CA 1
ATOM 2275 C C . VAL A 1 282 ? 10.219 -7.861 -23.799 1.00 94.56 282 VAL A C 1
ATOM 2277 O O . VAL A 1 282 ? 10.317 -7.241 -22.748 1.00 94.56 282 VAL A O 1
ATOM 2280 N N . LYS A 1 283 ? 11.243 -8.568 -24.300 1.00 93.94 283 LYS A N 1
ATOM 2281 C CA . LYS A 1 283 ? 12.550 -8.680 -23.621 1.00 93.94 283 LYS A CA 1
ATOM 2282 C C . LYS A 1 283 ? 13.166 -7.313 -23.315 1.00 93.94 283 LYS A C 1
ATOM 2284 O O . LYS A 1 283 ? 13.681 -7.111 -22.220 1.00 93.94 283 LYS A O 1
ATOM 2289 N N . TYR A 1 284 ? 13.080 -6.375 -24.258 1.00 93.50 284 TYR A N 1
ATOM 2290 C CA . TYR A 1 284 ? 13.520 -5.001 -24.038 1.00 93.50 284 TYR A CA 1
ATOM 2291 C C . TYR A 1 284 ? 12.728 -4.324 -22.911 1.00 93.50 284 TYR A C 1
ATOM 2293 O O . TYR A 1 284 ? 13.333 -3.746 -22.012 1.00 93.50 284 TYR A O 1
ATOM 2301 N N . GLY A 1 285 ? 11.395 -4.428 -22.925 1.00 92.81 285 GLY A N 1
ATOM 2302 C CA . GLY A 1 285 ? 10.536 -3.877 -21.875 1.00 92.81 285 GLY A CA 1
ATOM 2303 C C . GLY A 1 285 ? 10.833 -4.462 -20.493 1.00 92.81 285 GLY A C 1
ATOM 2304 O O . GLY A 1 285 ? 10.976 -3.706 -19.538 1.00 92.81 285 GLY A O 1
ATOM 2305 N N . LEU A 1 286 ? 11.022 -5.783 -20.401 1.00 94.31 286 LEU A N 1
ATOM 2306 C CA . LEU A 1 286 ? 11.419 -6.465 -19.164 1.00 94.31 286 LEU A CA 1
ATOM 2307 C C . LEU A 1 286 ? 12.719 -5.888 -18.596 1.00 94.31 286 LEU A C 1
ATOM 2309 O O . LEU A 1 286 ? 12.768 -5.535 -17.423 1.00 94.31 286 LEU A O 1
ATOM 2313 N N . HIS A 1 287 ? 13.742 -5.738 -19.439 1.00 92.12 287 HIS A N 1
ATOM 2314 C CA . HIS A 1 287 ? 15.024 -5.172 -19.029 1.00 92.12 287 HIS A CA 1
ATOM 2315 C C . HIS A 1 287 ? 14.897 -3.708 -18.575 1.00 92.12 287 HIS A C 1
ATOM 2317 O O . HIS A 1 287 ? 15.466 -3.322 -17.559 1.00 92.12 287 HIS A O 1
ATOM 2323 N N . GLN A 1 288 ? 14.121 -2.886 -19.292 1.00 90.06 288 GLN A N 1
ATOM 2324 C CA . GLN A 1 288 ? 13.882 -1.496 -18.889 1.00 90.06 288 GLN A CA 1
ATOM 2325 C C . GLN A 1 288 ? 13.136 -1.400 -17.553 1.00 90.06 288 GLN A C 1
ATOM 2327 O O . GLN A 1 288 ? 13.500 -0.577 -16.715 1.00 90.06 288 GLN A O 1
ATOM 2332 N N . ALA A 1 289 ? 12.118 -2.241 -17.348 1.00 90.75 289 ALA A N 1
ATOM 2333 C CA . ALA A 1 289 ? 11.392 -2.321 -16.087 1.00 90.75 289 ALA A CA 1
ATOM 2334 C C . ALA A 1 289 ? 12.297 -2.742 -14.937 1.00 90.75 289 ALA A C 1
ATOM 2336 O O . ALA A 1 289 ? 12.283 -2.086 -13.902 1.00 90.75 289 ALA A O 1
ATOM 2337 N N . GLU A 1 290 ? 13.127 -3.763 -15.137 1.00 89.69 290 GLU A N 1
ATOM 2338 C CA . GLU A 1 290 ? 14.086 -4.204 -14.132 1.00 89.69 290 GLU A CA 1
ATOM 2339 C C . GLU A 1 290 ? 15.054 -3.081 -13.754 1.00 89.69 290 GLU A C 1
ATOM 2341 O O . GLU A 1 290 ? 15.148 -2.749 -12.579 1.00 89.69 290 GLU A O 1
ATOM 2346 N N . CYS A 1 291 ? 15.689 -2.423 -14.732 1.00 84.38 291 CYS A N 1
ATOM 2347 C CA . CYS A 1 291 ? 16.633 -1.335 -14.472 1.00 84.38 291 CYS A CA 1
ATOM 2348 C C . CYS A 1 291 ? 16.011 -0.132 -13.757 1.00 84.38 291 CYS A C 1
ATOM 2350 O O . CYS A 1 291 ? 16.692 0.523 -12.970 1.00 84.38 291 CYS A O 1
ATOM 2352 N N . LEU A 1 292 ? 14.763 0.213 -14.084 1.00 81.31 292 LEU A N 1
ATOM 2353 C CA . LEU A 1 292 ? 14.085 1.366 -13.494 1.00 81.31 292 LEU A CA 1
ATOM 2354 C C . LEU A 1 292 ? 13.471 1.031 -12.139 1.00 81.31 292 LEU A C 1
ATOM 2356 O O . LEU A 1 292 ? 13.490 1.881 -11.264 1.00 81.31 292 LEU A O 1
ATOM 2360 N N . LEU A 1 293 ? 12.954 -0.178 -11.923 1.00 82.88 293 LEU A N 1
ATOM 2361 C CA . LEU A 1 293 ? 12.417 -0.599 -10.626 1.00 82.88 293 LEU A CA 1
ATOM 2362 C C . LEU A 1 293 ? 13.523 -0.984 -9.639 1.00 82.88 293 LEU A C 1
ATOM 2364 O O . LEU A 1 293 ? 13.343 -0.805 -8.440 1.00 82.88 293 LEU A O 1
ATOM 2368 N N . SER A 1 294 ? 14.687 -1.433 -10.112 1.00 77.56 294 SER A N 1
ATOM 2369 C CA . SER A 1 294 ? 15.864 -1.692 -9.273 1.00 77.56 294 SER A CA 1
ATOM 2370 C C . SER A 1 294 ? 16.619 -0.426 -8.873 1.00 77.56 294 SER A C 1
ATOM 2372 O O . SER A 1 294 ? 17.748 -0.508 -8.395 1.00 77.56 294 SER A O 1
ATOM 2374 N N . LEU A 1 295 ? 16.060 0.754 -9.125 1.00 68.62 295 LEU A N 1
ATOM 2375 C CA . LEU A 1 295 ? 16.643 2.008 -8.685 1.00 68.62 295 LEU A CA 1
ATOM 2376 C C . LEU A 1 295 ? 16.543 2.101 -7.158 1.00 68.62 295 LEU A C 1
ATOM 2378 O O . LEU A 1 295 ? 15.451 2.156 -6.597 1.00 68.62 295 LEU A O 1
ATOM 2382 N N . LEU A 1 296 ? 17.702 2.069 -6.494 1.00 59.28 296 LEU A N 1
ATOM 2383 C CA . LEU A 1 296 ? 17.829 2.059 -5.038 1.00 59.28 296 LEU A CA 1
ATOM 2384 C C . LEU A 1 296 ? 18.538 3.307 -4.506 1.00 59.28 296 LEU A C 1
ATOM 2386 O O . LEU A 1 296 ? 19.517 3.784 -5.073 1.00 59.28 296 LEU A O 1
ATOM 2390 N N . ALA A 1 297 ? 18.066 3.787 -3.363 1.00 46.84 297 ALA A N 1
ATOM 2391 C CA . ALA A 1 297 ? 18.734 4.778 -2.516 1.00 46.84 297 ALA A CA 1
ATOM 2392 C C . ALA A 1 297 ? 19.541 4.128 -1.409 1.00 46.84 297 ALA A C 1
ATOM 2394 O O . ALA A 1 297 ? 20.495 4.687 -0.882 1.00 46.84 297 ALA A O 1
ATOM 2395 N N . VAL A 1 298 ? 19.084 2.940 -1.040 1.00 43.72 298 VAL A N 1
ATOM 2396 C CA . VAL A 1 298 ? 19.503 2.158 0.104 1.00 43.72 298 VAL A CA 1
ATOM 2397 C C . VAL A 1 298 ? 19.463 0.703 -0.324 1.00 43.72 298 VAL A C 1
ATOM 2399 O O . VAL A 1 298 ? 18.579 0.299 -1.079 1.00 43.72 298 VAL A O 1
ATOM 2402 N N . SER A 1 299 ? 20.428 -0.077 0.146 1.00 38.50 299 SER A N 1
ATOM 2403 C CA . SER A 1 299 ? 20.469 -1.529 0.001 1.00 38.50 299 SER A CA 1
ATOM 2404 C C . SER A 1 299 ? 19.889 -2.204 1.245 1.00 38.50 299 SER A C 1
ATOM 2406 O O . SER A 1 299 ? 19.884 -1.632 2.338 1.00 38.50 299 SER A O 1
ATOM 2408 N N . PHE A 1 300 ? 19.410 -3.444 1.102 1.00 38.69 300 PHE A N 1
ATOM 2409 C CA . PHE A 1 300 ? 19.191 -4.291 2.273 1.00 38.69 300 PHE A CA 1
ATOM 2410 C C . PHE A 1 300 ? 20.549 -4.524 2.955 1.00 38.69 300 PHE A C 1
ATOM 2412 O O . PHE A 1 300 ? 21.489 -4.964 2.293 1.00 38.69 300 PHE A O 1
ATOM 2419 N N . LYS A 1 301 ? 20.652 -4.211 4.249 1.00 44.09 301 LYS A N 1
ATOM 2420 C CA . LYS A 1 301 ? 21.758 -4.673 5.098 1.00 44.09 301 LYS A CA 1
ATOM 2421 C C . LYS A 1 301 ? 21.475 -6.088 5.585 1.00 44.09 301 LYS A C 1
ATOM 2423 O O . LYS A 1 301 ? 20.302 -6.353 5.940 1.00 44.09 301 LYS A O 1
#

Radius of gyration: 25.61 Å; chains: 1; bounding box: 65×72×59 Å

pLDDT: mean 76.53, std 18.98, range [24.02, 96.75]

Foldseek 3Di:
DDDDDDDPPDDPPQLLVDDADLDAALWFDQAPQLVNLLLSLVSLLVVCLVPPCDQNNLVVLLVVLCVVLVLVVLLVQLQVLLQVLCVQLVHPGLLCVPPPVPVSVVSNVVSPPPDDPVNNVVSVVSNVVSVVVNVVSCVVCLVVQLVSLCCCVCVVLVDQFSLRSVLSSVVSVLVSVCSNRVHDDPSNSDPPRPDDPQPDQDQPLDDDPPDDPVRSVVNSVVSVVVSVVSRCVVPPHRHNPPNPDPDSVLLSLLSVLLCCCRRVVDDLVNSCVVVVHDSVSNVVSNVVSSVSNNIDSDGDD

Secondary structure (DSSP, 8-state):
-PPPPPPP--PPPPGGGSPP--S----SSS-HHHHHHHHHHHHHHHHHHHH-TTTT-HHHHHHHHHHHHTHHHHHHHHHHHHHHHHHHTT-SSTHHHHH-HHHHHHHHHHTTTT--HHHHHHHHHHHHHHHHHHHHHHHHHHHHHHHHHHHIIIIIS----HHHHHHHHHHHHHHHHHHHH--------------PPPPP-----PPPTT--HHHHHHHHHHHHHHHHHHHHHHSPPPP--SPPPS-HHHHHHHHHHHHHHHTS---HHHHHHHTTS-HHHHHHHHHHHHHHHT--SS---

=== Feature glossary ===
The record interleaves many kinds of information about one protein. Here is each kind framed as the question it answers.

Q: What does the local fold look like, residue by residue?
A: The Foldseek 3Di string encodes local tertiary geometry as a 20-letter alphabet — one character per residue — derived from the relative positions of nearby Cα atoms. Unlike the amino-acid sequence, 3Di is a direct function of the 3D structure, so two proteins with the same fold have similar 3Di strings even at low sequence identity.

Q: Which residues are in helices, strands, or loops?
A: The SS8 string is DSSP's per-residue secondary-structure call. α-helix (H) means an i→i+4 H-bond ladder; β-strand (E) means the residue participates in a β-sheet; 3₁₀ (G) and π (I) are tighter and wider helices; T/S are turns/bends; '-' is loop.

Q: How big and how compact is the whole molecule?
A: Radius of gyration (Rg) is the root-mean-square distance of Cα atoms from their centroid — a single number for overall size and compactness. A globular domain of N residues has Rg ≈ 2.2·N^0.38 Å; an extended or disordered chain has a much larger Rg. The Cα contact count is the number of residue pairs whose Cα atoms are within 8 Å and are more than four positions apart in sequence — a standard proxy for tertiary packing density. The bounding box is the smallest axis-aligned box enclosing all Cα atoms.

Q: Where is each backbone atom in 3D?
A: Structure coordinates are given as an mmCIF _atom_site loop: one row per atom with element, residue name, chain id, sequence number, and x/y/z position in Å. Only the four main-chain atoms per residue are included here; side chains are omitted to keep the record compact.

Q: What is the amino-acid chain?
A: Primary structure: the covalent order of the twenty standard amino acids along the backbone. Two proteins with the same sequence will (almost always) fold to the same structure; two with 30% identity often share a fold but not the details.

Q: What if only a Cα trace is available?
A: Three-state secondary structure (P-SEA) collapses the eight DSSP classes into helix (a), strand (b), and coil (c). P-SEA assigns these from Cα geometry alone — distances and angles — without requiring backbone oxygens, so it works on any Cα trace.

Q: What family and function is it annotated with?
A: Database cross-references. InterPro integrates a dozen domain/family signature databases into unified entries with residue-range hits. GO terms attach function/process/location labels with evidence codes. CATH codes position the fold in a four-level structural taxonomy. Organism is the NCBI-taxonomy species name.

Q: How confident is the AlphaFold model at each residue?
A: pLDDT is the predicted lDDT-Cα score: AlphaFold's confidence that the local environment of each residue (all inter-atomic distances within 15 Å) is correctly placed. It is a per-residue number between 0 and 100, with higher meaning more reliable.

Q: How mobile is each atom in the crystal?
A: B-factor (Debye–Waller factor) reflects atomic displacement in the crystal lattice. It is an experimental observable (units Å²), not a prediction; low values mean the atom is pinned down, high values mean it moves or is heterogeneous across the crystal.

Q: Which residues are buried vs exposed?
A: SASA measures how much of the protein is reachable by solvent. It is computed by rolling a water-sized probe over the atomic surface and summing the exposed area (Å²). Per-residue SASA distinguishes core (buried, low SASA) from surface (exposed, high SASA) residues; total SASA is a whole-molecule size measure.

Q: What do the diagnostic plots show?
A: Plot images: a contact map (which residues are close in 3D, as an N×N binary image), a Ramachandran scatter (backbone torsion angles, revealing secondary-structure composition at a glance), and — for AlphaFold structures — a PAE heatmap (pairwise prediction confidence).

Q: What known structures does this most resemble?
A: The Foldseek neighbor list gives the closest experimentally determined structures in the PDB, ranked by structural alignment. TM-score near 1 means near-identical fold; near 0.3 means only rough topology match. This is how one finds what a novel AlphaFold prediction most resembles in the solved-structure universe.

Q: Are the domains correctly placed relative to each other?
A: Predicted aligned error is AlphaFold's pairwise confidence. Unlike pLDDT (per-residue), PAE is per-residue-pair and captures whether two parts of the structure are correctly placed relative to each other. Units are ångströms of expected positional error.

Q: What do the rendered images show?
A: Structure images are PyMOL renders from six orthogonal camera directions. Cartoon representation draws helices as coils and strands as arrows; sticks shows the backbone as bonds; surface shows the solvent-excluded envelope. Rainbow coloring maps sequence position to hue (blue→red, N→C); chain coloring assigns a distinct color per polypeptide.

Q: What are the backbone torsion angles?
A: φ (phi) and ψ (psi) are the two rotatable backbone dihedrals per residue: φ is the C(i-1)–N–Cα–C torsion, ψ is the N–Cα–C–N(i+1) torsion, both in degrees on (−180°, 180°]. α-helical residues cluster near (−60°, −45°); β-strand residues near (−120°, +130°). A Ramachandran plot is simply a scatter of (φ, ψ) for every residue.